Protein 5JJ2 (pdb70)

InterPro domains:
  IPR009097 Cyclic phosphodiesterase [SSF55144] (86-284)
  IPR019510 A-kinase anchor protein 7-like, phosphoesterase domain [PF10469] (85-282)
  IPR019511 A-kinase anchor protein 7, RI-RII subunit-binding domain [PF10470] (289-345)
  IPR052641 A-kinase anchor protein 7 isoform gamma [PTHR15934] (4-347)

Organism: Homo sapiens (NCBI:txid9606)

Secondary structure (DSSP, 8-state):
--HHHHH----EEEEEE---HHHHHHHHHHHHHHHHH-GGGGGGBPPTT--EEEEEEEE--SHHHHHHHHHHHHHHHHHHHHHHTT---EEEEEEEEEETTTEEEEEEPSSHHHHHHHHHHHHHHHHHHHTT-EE--SSPP--EEEEEEGGG-HHHHTTT-SS--GGGGGGGTT-EEEEEE--EEEEEESSSPPPTTSPPPEEEEEESS--

CATH classification: 3.90.1140.10

Sequence (211 aa):
RKKKRKDYQPPNYFLSIPITNKEIIKGIKILQNAIIQQQDEERLAKAMVSSDDGSFHITLLLVMQLLNEDEVNIGIDALLELKPPFIEEELLLQGKHLTLPFQGIGTFGNQVGFVKLLAEEGDHVNSLLEEIAETANRTFQEKGILVGESRSFKPHLTFMKLSKSPWLRRKNGVKKIDPDLYEKFISHRFGEEILYRRIDLCSMLKKKQSNGYYHCESSSSIVIGEK

Structure (mmCIF, N/CA/C/O backbone):
data_5JJ2
#
_entry.id   5JJ2
#
_cell.length_a   56.250
_cell.length_b   60.260
_cell.length_c   65.540
_cell.angle_alpha   90.00
_cell.angle_beta   90.00
_cell.angle_gamma   90.00
#
_symmetry.space_group_name_H-M   'P 21 21 21'
#
loop_
_entity.id
_entity.type
_entity.pdbx_description
1 polymer 'A-kinase anchor protein 7 isoform gamma'
2 non-polymer 'MALONATE ION'
3 water water
#
loop_
_atom_site.group_PDB
_atom_site.id
_atom_site.type_symbol
_atom_site.label_atom_id
_atom_site.label_alt_id
_atom_site.label_comp_id
_atom_site.label_asym_id
_atom_site.label_entity_id
_atom_site.label_seq_id
_atom_site.pdbx_PDB_ins_code
_atom_site.Cartn_x
_atom_site.Cartn_y
_atom_site.Cartn_z
_atom_site.occupancy
_atom_site.B_iso_or_equiv
_atom_site.auth_seq_id
_atom_site.auth_comp_id
_atom_site.auth_asym_id
_atom_site.auth_atom_id
_atom_site.pdbx_PDB_model_num
ATOM 1 N N . ARG A 1 1 ? -20.912 -34.407 19.163 1.00 58.35 76 ARG A N 1
ATOM 2 C CA . ARG A 1 1 ? -21.633 -33.146 19.070 1.00 58.22 76 ARG A CA 1
ATOM 3 C C . ARG A 1 1 ? -20.708 -31.963 19.343 1.00 56.10 76 ARG A C 1
ATOM 4 O O . ARG A 1 1 ? -20.667 -30.991 18.573 1.00 56.21 76 ARG A O 1
ATOM 12 N N . LYS A 1 2 ? -19.949 -32.065 20.432 1.00 53.98 77 LYS A N 1
ATOM 13 C CA . LYS A 1 2 ? -19.113 -30.974 20.901 1.00 53.23 77 LYS A CA 1
ATOM 14 C C . LYS A 1 2 ? -17.850 -30.789 20.073 1.00 50.26 77 LYS A C 1
ATOM 15 O O . LYS A 1 2 ? -17.059 -29.909 20.415 1.00 50.66 77 LYS A O 1
ATOM 21 N N . LYS A 1 3 ? -17.658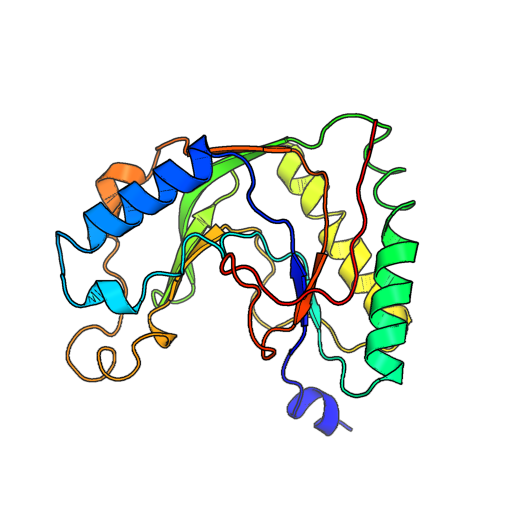 -31.541 18.980 1.00 46.70 78 LYS A N 1
ATOM 22 C CA . LYS A 1 3 ? -16.341 -31.613 18.345 1.00 42.96 78 LYS A CA 1
ATOM 23 C C . LYS A 1 3 ? -15.999 -30.366 17.535 1.00 39.52 78 LYS A C 1
ATOM 24 O O . LYS A 1 3 ? -14.909 -29.804 17.693 1.00 35.63 78 LYS A O 1
ATOM 30 N N . LYS A 1 4 ? -16.883 -29.941 16.628 1.00 39.84 79 LYS A N 1
ATOM 31 C CA . LYS A 1 4 ? -16.540 -28.784 15.805 1.00 40.54 79 LYS A CA 1
ATOM 32 C C . LYS A 1 4 ? -16.352 -27.537 16.658 1.00 38.64 79 LYS A C 1
ATOM 33 O O . LYS A 1 4 ? -15.485 -26.706 16.361 1.00 36.96 79 LYS A O 1
ATOM 39 N N . ARG A 1 5 ? -17.124 -27.406 17.738 1.00 38.91 80 ARG A N 1
ATOM 40 C CA . ARG A 1 5 ? -16.865 -26.333 18.692 1.00 40.16 80 ARG A CA 1
ATOM 41 C C . ARG A 1 5 ? -15.601 -26.597 19.503 1.00 38.04 80 ARG A C 1
ATOM 42 O O . ARG A 1 5 ? -14.894 -25.651 19.866 1.00 38.17 80 ARG A O 1
ATOM 50 N N . LYS A 1 6 ? -15.298 -27.866 19.792 1.00 36.29 81 LYS A N 1
ATOM 51 C CA . LYS A 1 6 ? -14.055 -28.186 20.489 1.00 35.46 81 LYS A CA 1
ATOM 52 C C . LYS A 1 6 ? -12.835 -27.825 19.650 1.00 30.78 81 LYS A C 1
ATOM 53 O O . LYS A 1 6 ? -11.836 -27.324 20.180 1.00 31.22 81 LYS A O 1
ATOM 59 N N . ASP A 1 7 ? -12.896 -28.066 18.339 1.00 25.94 82 ASP A N 1
ATOM 60 C CA . ASP A 1 7 ? -11.755 -27.867 17.454 1.00 23.73 82 ASP A CA 1
ATOM 61 C C . ASP A 1 7 ? -11.659 -26.445 16.904 1.00 20.92 82 ASP A C 1
ATOM 62 O O . ASP A 1 7 ? -10.645 -26.104 16.280 1.00 20.97 82 ASP A O 1
ATOM 67 N N . TYR A 1 8 ? -12.676 -25.619 17.148 1.00 20.55 83 TYR A N 1
ATOM 68 C CA . TYR A 1 8 ? -12.762 -24.251 16.634 1.00 19.61 83 TYR A CA 1
ATOM 69 C C . TYR A 1 8 ? -11.486 -23.458 16.893 1.00 19.13 83 TYR A C 1
ATOM 70 O O . TYR A 1 8 ? -10.949 -23.460 18.005 1.00 20.23 83 TYR A O 1
ATOM 79 N N . GLN A 1 9 ? -11.005 -22.774 15.853 1.00 17.01 84 GLN A N 1
ATOM 80 C CA . GLN A 1 9 ? -9.849 -21.892 15.951 1.00 16.63 84 GLN A CA 1
ATOM 81 C C . GLN A 1 9 ? -10.134 -20.700 15.042 1.00 16.36 84 GLN A C 1
ATOM 82 O O . GLN A 1 9 ? -10.155 -20.859 13.812 1.00 17.29 84 GLN A O 1
ATOM 88 N N A PRO A 1 10 ? -10.381 -19.508 15.593 0.74 16.84 85 PRO A N 1
ATOM 89 N N B PRO A 1 10 ? -10.358 -19.501 15.581 0.26 16.42 85 PRO A N 1
ATOM 90 C CA A PRO A 1 10 ? -10.640 -18.342 14.737 0.74 17.49 85 PRO A CA 1
ATOM 91 C CA B PRO A 1 10 ? -10.679 -18.364 14.708 0.26 16.62 85 PRO A CA 1
ATOM 92 C C A PRO A 1 10 ? -9.513 -18.117 13.738 0.74 17.16 85 PRO A C 1
ATOM 93 C C B PRO A 1 10 ? -9.531 -18.046 13.761 0.26 16.78 85 PRO A C 1
ATOM 94 O O A PRO A 1 10 ? -8.332 -18.325 14.040 0.74 18.65 85 PRO A O 1
ATOM 95 O O B PRO A 1 10 ? -8.354 -18.136 14.121 0.26 17.56 85 PRO A O 1
ATOM 102 N N . ASN A 1 11 ? -9.893 -17.679 12.529 1.00 16.16 86 ASN A N 1
ATOM 103 C CA . ASN A 1 11 ? -8.932 -17.338 11.494 1.00 15.89 86 ASN A CA 1
ATOM 104 C C . ASN A 1 11 ? -9.244 -16.030 10.780 1.00 15.36 86 ASN A C 1
ATOM 105 O O . ASN A 1 11 ? -8.454 -15.614 9.923 1.00 16.18 86 ASN A O 1
ATOM 110 N N . TYR A 1 12 ? -10.351 -15.364 11.121 1.00 14.53 87 TYR A N 1
ATOM 111 C CA . TYR A 1 12 ? -10.720 -14.064 10.563 1.00 14.07 87 TYR A CA 1
ATOM 112 C C . TYR A 1 12 ? -11.254 -13.175 11.683 1.00 13.94 87 TYR A C 1
ATOM 113 O O . TYR A 1 12 ? -11.639 -13.661 12.750 1.00 14.86 87 TYR A O 1
ATOM 122 N N . PHE A 1 13 ? -11.300 -11.864 11.428 1.00 13.85 88 PHE A N 1
ATOM 123 C CA . PHE A 1 13 ? -11.826 -10.932 12.422 1.00 13.81 88 PHE A CA 1
ATOM 124 C C . PHE A 1 13 ? -12.317 -9.649 11.767 1.00 12.88 88 PHE A C 1
ATOM 125 O O . PHE A 1 13 ? -11.837 -9.259 10.704 1.00 13.95 88 PHE A O 1
ATOM 133 N N . LEU A 1 14 ? -13.296 -9.006 12.412 1.00 13.73 89 LEU A N 1
ATOM 134 C CA . LEU A 1 14 ? -13.684 -7.643 12.046 1.00 13.33 89 LEU A CA 1
ATOM 135 C C . LEU A 1 14 ? -12.750 -6.656 12.733 1.00 12.87 89 LEU A C 1
ATOM 136 O O . LEU A 1 14 ? -12.467 -6.796 13.927 1.00 14.61 89 LEU A O 1
ATOM 141 N N . SER A 1 15 ? -12.281 -5.654 11.985 1.00 13.45 90 SER A N 1
ATOM 142 C CA . SER A 1 15 ? -11.207 -4.768 12.431 1.00 14.00 90 SER A CA 1
ATOM 143 C C . SER A 1 15 ? -11.552 -3.303 12.184 1.00 13.96 90 SER A C 1
ATOM 144 O O . SER A 1 15 ? -11.941 -2.933 11.073 1.00 15.08 90 SER A O 1
ATOM 147 N N . ILE A 1 16 ? -11.371 -2.477 13.212 1.00 13.94 91 ILE A N 1
ATOM 148 C CA . ILE A 1 16 ? -11.346 -1.021 13.077 1.00 14.55 91 ILE A CA 1
ATOM 149 C C . ILE A 1 16 ? -9.882 -0.607 12.961 1.00 14.34 91 ILE A C 1
ATOM 150 O O . ILE A 1 16 ? -9.145 -0.707 13.952 1.00 15.28 91 ILE A O 1
ATOM 155 N N . PRO A 1 17 ? -9.406 -0.159 11.795 1.00 14.31 92 PRO A N 1
ATOM 156 C CA . PRO A 1 17 ? -8.003 0.269 11.702 1.00 14.68 92 PRO A CA 1
ATOM 157 C C . PRO A 1 17 ? -7.786 1.581 12.443 1.00 14.89 92 PRO A C 1
ATOM 158 O O . PRO A 1 17 ? -8.676 2.425 12.527 1.00 17.23 92 PRO A O 1
ATOM 162 N N . ILE A 1 18 ? -6.595 1.756 13.005 1.00 16.10 93 ILE A N 1
ATOM 163 C CA . ILE A 1 18 ? -6.204 3.054 13.555 1.00 15.75 93 ILE A CA 1
ATOM 164 C C . ILE A 1 18 ? -5.631 3.899 12.419 1.00 16.06 93 ILE A C 1
ATOM 165 O O . ILE A 1 18 ? -4.674 3.489 11.749 1.00 18.25 93 ILE A O 1
ATOM 170 N N . THR A 1 19 ? -6.222 5.079 12.192 1.00 16.38 94 THR A N 1
ATOM 171 C CA . THR A 1 19 ? -5.753 6.010 11.171 1.00 16.81 94 THR A CA 1
ATOM 172 C C . THR A 1 19 ? -5.299 7.351 11.729 1.00 16.14 94 THR A C 1
ATOM 173 O O . THR A 1 19 ? -4.614 8.098 11.019 1.00 18.45 94 THR A O 1
ATOM 177 N N . ASN A 1 20 ? -5.648 7.680 12.971 1.00 15.54 95 ASN A N 1
ATOM 178 C CA . ASN A 1 20 ? -5.202 8.936 13.561 1.00 15.44 95 ASN A CA 1
ATOM 179 C C . ASN A 1 20 ? -3.712 8.839 13.883 1.00 14.93 95 ASN A C 1
ATOM 180 O O . ASN A 1 20 ? -3.306 8.051 14.744 1.00 15.58 95 ASN A O 1
ATOM 185 N N . LYS A 1 21 ? -2.904 9.677 13.221 1.00 16.41 96 LYS A N 1
ATOM 186 C CA . LYS A 1 21 ? -1.456 9.617 13.386 1.00 18.08 96 LYS A CA 1
ATOM 187 C C . LYS A 1 21 ? -1.012 9.969 14.799 1.00 16.92 96 LYS A C 1
ATOM 188 O O . LYS A 1 21 ? 0.056 9.521 15.235 1.00 18.60 96 LYS A O 1
ATOM 194 N N . GLU A 1 22 ? -1.801 10.761 15.531 1.00 17.35 97 GLU A N 1
ATOM 195 C CA . GLU A 1 22 ? -1.465 11.036 16.925 1.00 18.55 97 GLU A CA 1
ATOM 196 C C . GLU A 1 22 ? -1.472 9.757 17.752 1.00 15.38 97 GLU A C 1
ATOM 197 O O . GLU A 1 22 ? -0.581 9.551 18.587 1.00 15.86 97 GLU A O 1
ATOM 203 N N . ILE A 1 23 ? -2.458 8.877 17.528 1.00 14.33 98 ILE A N 1
ATOM 204 C CA . ILE A 1 23 ? -2.491 7.608 18.256 1.00 14.34 98 ILE A CA 1
ATOM 205 C C . ILE A 1 23 ? -1.311 6.736 17.847 1.00 14.36 98 ILE A C 1
ATOM 206 O O . ILE A 1 23 ? -0.611 6.173 18.698 1.00 14.62 98 ILE A O 1
ATOM 211 N N . ILE A 1 24 ? -1.081 6.610 16.536 1.00 14.38 99 ILE A N 1
ATOM 212 C CA . ILE A 1 24 ? -0.022 5.734 16.034 1.00 15.43 99 ILE A CA 1
ATOM 213 C C . ILE A 1 24 ? 1.328 6.142 16.620 1.00 14.50 99 ILE A C 1
ATOM 214 O O . ILE A 1 24 ? 2.095 5.309 17.122 1.00 15.32 99 ILE A O 1
ATOM 219 N N . LYS A 1 25 ? 1.636 7.441 16.574 1.00 15.32 100 LYS A N 1
ATOM 220 C CA . LYS A 1 25 ? 2.912 7.916 17.102 1.00 15.54 100 LYS A CA 1
ATOM 221 C C . LYS A 1 25 ? 3.015 7.711 18.609 1.00 14.54 100 LYS A C 1
ATOM 222 O O . LYS A 1 25 ? 4.074 7.333 19.113 1.00 15.22 100 LYS A O 1
ATOM 228 N N . GLY A 1 26 ? 1.931 7.962 19.344 1.00 14.64 101 GLY A N 1
ATOM 229 C CA . GLY A 1 26 ? 1.945 7.768 20.792 1.00 14.43 101 GLY A CA 1
ATOM 230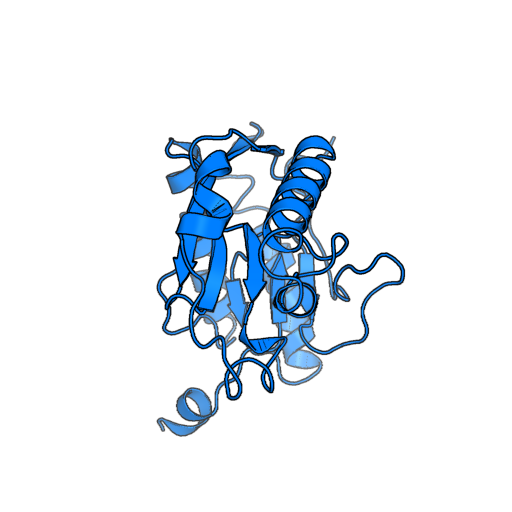 C C . GLY A 1 26 ? 2.200 6.324 21.182 1.00 13.74 101 GLY A C 1
ATOM 231 O O . GLY A 1 26 ? 2.955 6.048 22.121 1.00 14.46 101 GLY A O 1
ATOM 232 N N . ILE A 1 27 ? 1.569 5.377 20.470 1.00 13.68 102 ILE A N 1
ATOM 233 C CA . ILE A 1 27 ? 1.797 3.958 20.757 1.00 14.18 102 ILE A CA 1
ATOM 234 C C . ILE A 1 27 ? 3.240 3.566 20.453 1.00 13.38 102 ILE A C 1
ATOM 235 O O . ILE A 1 27 ? 3.858 2.805 21.209 1.00 14.19 102 ILE A O 1
ATOM 240 N N . LYS A 1 28 ? 3.806 4.087 19.354 1.00 13.20 103 LYS A N 1
ATOM 241 C CA . LYS A 1 28 ? 5.199 3.788 19.034 1.00 14.21 103 LYS A CA 1
ATOM 242 C C . LYS A 1 28 ? 6.134 4.293 20.129 1.00 13.98 103 LYS A C 1
ATOM 243 O O . LYS A 1 28 ? 7.092 3.599 20.495 1.00 14.32 103 LYS A O 1
ATOM 249 N N . ILE A 1 29 ? 5.865 5.492 20.669 1.00 13.46 104 ILE A N 1
ATOM 250 C CA . ILE A 1 29 ? 6.682 6.040 21.751 1.00 14.00 104 ILE A CA 1
ATOM 251 C C . ILE A 1 29 ? 6.583 5.160 22.996 1.00 13.54 104 ILE A C 1
ATOM 252 O O . ILE A 1 29 ? 7.596 4.866 23.648 1.00 14.51 104 ILE A O 1
ATOM 257 N N . LEU A 1 30 ? 5.366 4.728 23.344 1.00 13.75 105 LEU A N 1
ATOM 258 C CA . LEU A 1 30 ? 5.161 3.779 24.439 1.00 14.39 105 LEU A CA 1
ATOM 259 C C . LEU A 1 30 ? 5.986 2.507 24.240 1.00 13.09 105 LEU A C 1
ATOM 260 O O . LEU A 1 30 ? 6.711 2.068 25.146 1.00 14.70 105 LEU A O 1
ATOM 265 N N . GLN A 1 31 ? 5.892 1.905 23.050 1.00 13.74 106 GLN A N 1
ATOM 266 C CA . GLN A 1 31 ? 6.670 0.705 22.759 1.00 13.53 106 GLN A CA 1
ATOM 267 C C . GLN A 1 31 ? 8.163 0.953 22.924 1.00 13.99 106 GLN A C 1
ATOM 268 O O . GLN A 1 31 ? 8.874 0.139 23.528 1.00 15.32 106 GLN A O 1
ATOM 274 N N . ASN A 1 32 ? 8.656 2.079 22.395 1.00 13.50 107 ASN A N 1
ATOM 275 C CA . ASN A 1 32 ? 10.082 2.382 22.470 1.00 14.07 107 ASN A CA 1
ATOM 276 C C . ASN A 1 32 ? 10.532 2.594 23.910 1.00 14.28 107 ASN A C 1
ATOM 277 O O . ASN A 1 32 ? 11.649 2.213 24.280 1.00 15.41 107 ASN A O 1
ATOM 282 N N . ALA A 1 33 ? 9.684 3.223 24.731 1.00 14.52 108 ALA A N 1
ATOM 283 C CA . ALA A 1 33 ? 10.019 3.436 26.140 1.00 15.43 108 ALA A CA 1
ATOM 284 C C . ALA A 1 33 ? 10.129 2.113 26.893 1.00 15.90 108 ALA A C 1
ATOM 285 O O . ALA A 1 33 ? 10.962 1.974 27.799 1.00 17.24 108 ALA A O 1
ATOM 287 N N . ILE A 1 34 ? 9.302 1.128 26.532 1.00 14.87 109 ILE A N 1
ATOM 288 C CA . ILE A 1 34 ? 9.393 -0.198 27.141 1.00 15.25 109 ILE A CA 1
ATOM 289 C C . ILE A 1 34 ? 10.667 -0.910 26.696 1.00 15.53 109 ILE A C 1
ATOM 290 O O . ILE A 1 34 ? 11.392 -1.485 27.518 1.00 16.51 109 ILE A O 1
ATOM 295 N N . ILE A 1 35 ? 10.958 -0.875 25.389 1.00 15.04 110 ILE A N 1
ATOM 296 C CA . ILE A 1 35 ? 12.176 -1.492 24.856 1.00 16.14 110 ILE A CA 1
ATOM 297 C C . ILE A 1 35 ? 13.419 -0.945 25.557 1.00 16.57 110 ILE A C 1
ATOM 298 O O . ILE A 1 35 ? 14.352 -1.697 25.869 1.00 18.69 110 ILE A O 1
ATOM 303 N N . GLN A 1 36 ? 13.453 0.370 25.811 1.00 16.95 111 GLN A N 1
ATOM 304 C CA A GLN A 1 36 ? 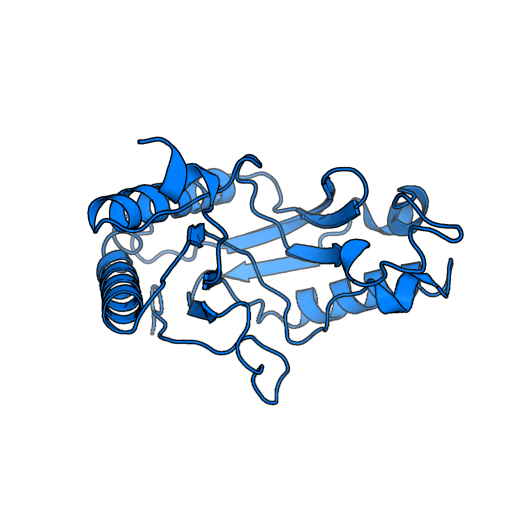14.612 0.981 26.456 0.60 18.45 111 GLN A CA 1
ATOM 305 C CA B GLN A 1 36 ? 14.626 0.963 26.444 0.40 18.83 111 GLN A CA 1
ATOM 306 C C . GLN A 1 36 ? 14.886 0.352 27.814 1.00 19.69 111 GLN A C 1
ATOM 307 O O . GLN A 1 36 ? 16.048 0.215 28.220 1.00 21.48 111 GLN A O 1
ATOM 318 N N . GLN A 1 37 ? 13.829 -0.024 28.536 1.00 19.54 112 GLN A N 1
ATOM 319 C CA . GLN A 1 37 ? 13.983 -0.630 29.854 1.00 20.17 112 GLN A CA 1
ATOM 320 C C . GLN A 1 37 ? 14.375 -2.102 29.783 1.00 20.94 112 GLN A C 1
ATOM 321 O O . GLN A 1 37 ? 15.084 -2.588 30.670 1.00 22.92 112 GLN A O 1
ATOM 327 N N . ASP A 1 38 ? 13.902 -2.830 28.770 1.00 21.14 113 ASP A N 1
ATOM 328 C CA . ASP A 1 38 ? 14.243 -4.246 28.607 1.00 20.85 113 ASP A CA 1
ATOM 329 C C . ASP A 1 38 ? 14.295 -4.527 27.106 1.00 20.93 113 ASP A C 1
ATOM 330 O O . ASP A 1 38 ? 13.252 -4.737 26.475 1.00 20.62 113 ASP A O 1
ATOM 335 N N A GLU A 1 39 ? 15.510 -4.544 26.550 0.51 21.64 114 GLU A N 1
ATOM 336 N N B GLU A 1 39 ? 15.511 -4.555 26.553 0.49 22.16 114 GLU A N 1
ATOM 337 C CA A GLU A 1 39 ? 15.686 -4.695 25.108 0.51 23.19 114 GLU A CA 1
ATOM 338 C CA B GLU A 1 39 ? 15.682 -4.700 25.109 0.49 24.26 114 GLU A CA 1
ATOM 339 C C A GLU A 1 39 ? 15.102 -5.996 24.572 0.51 22.88 114 GLU A C 1
ATOM 340 C C B GLU A 1 39 ? 15.063 -5.987 24.578 0.49 23.37 114 GLU A C 1
ATOM 341 O O A GLU A 1 39 ? 14.787 -6.073 23.379 0.51 24.08 114 GLU A O 1
ATOM 342 O O B GLU A 1 39 ? 14.690 -6.052 23.401 0.49 24.48 114 GLU A O 1
ATOM 353 N N . ARG A 1 40 ? 14.958 -7.021 25.417 1.00 22.59 115 ARG A N 1
ATOM 354 C CA . ARG A 1 40 ? 14.408 -8.294 24.964 1.00 22.29 115 ARG A CA 1
ATOM 355 C C . ARG A 1 40 ? 12.946 -8.182 24.544 1.00 21.21 115 ARG A C 1
ATOM 356 O O . ARG A 1 40 ? 12.460 -9.027 23.787 1.00 22.14 115 ARG A O 1
ATOM 364 N N . LEU A 1 41 ? 12.235 -7.162 25.016 1.00 19.38 116 LEU A N 1
ATOM 365 C CA . LEU A 1 41 ? 10.816 -6.995 24.729 1.00 18.82 116 LEU A CA 1
ATOM 366 C C . LEU A 1 41 ? 10.534 -6.440 23.338 1.00 17.24 116 LEU A C 1
ATOM 367 O O . LEU A 1 41 ? 9.367 -6.377 22.945 1.00 17.87 116 LEU A O 1
ATOM 372 N N . ALA A 1 42 ? 11.559 -6.053 22.573 1.00 18.12 117 ALA A N 1
ATOM 373 C CA . ALA A 1 42 ? 11.319 -5.565 21.217 1.00 18.80 117 ALA A CA 1
ATOM 374 C C . ALA A 1 42 ? 10.583 -6.600 20.372 1.00 18.77 117 ALA A C 1
ATOM 375 O O . ALA A 1 42 ? 9.709 -6.250 19.571 1.00 18.99 117 ALA A O 1
ATOM 377 N N . LYS A 1 43 ? 10.916 -7.881 20.538 1.00 19.46 118 LYS A N 1
ATOM 378 C CA . LYS A 1 43 ? 10.295 -8.915 19.719 1.00 20.80 118 LYS A CA 1
ATOM 379 C C . LYS A 1 43 ? 8.807 -9.090 20.015 1.00 21.45 118 LYS A C 1
ATOM 380 O O . LYS A 1 43 ? 8.082 -9.620 19.165 1.00 25.40 118 LYS A O 1
ATOM 386 N N . ALA A 1 44 ? 8.335 -8.652 21.185 1.00 18.73 119 ALA A N 1
ATOM 387 C CA . ALA A 1 44 ? 6.927 -8.744 21.549 1.00 17.48 119 ALA A CA 1
ATOM 388 C C . ALA A 1 44 ? 6.078 -7.608 20.986 1.00 16.51 119 ALA A C 1
ATOM 389 O O . ALA A 1 44 ? 4.847 -7.697 21.054 1.00 17.54 119 ALA A O 1
ATOM 391 N N . MET A 1 45 ? 6.687 -6.550 20.450 1.00 16.14 120 MET A N 1
ATOM 392 C CA . MET A 1 45 ? 5.930 -5.375 20.026 1.00 16.64 120 MET A CA 1
ATOM 393 C C . MET A 1 45 ? 5.247 -5.615 18.685 1.00 17.21 120 MET A C 1
ATOM 394 O O . MET A 1 45 ? 5.879 -6.083 17.732 1.00 20.04 120 MET A O 1
ATOM 399 N N . VAL A 1 46 ? 3.955 -5.272 18.605 1.00 16.22 121 VAL A N 1
ATOM 400 C CA . VAL A 1 46 ? 3.231 -5.394 17.339 1.00 17.31 121 VAL A CA 1
ATOM 401 C C . VAL A 1 46 ? 3.670 -4.289 16.373 1.00 17.02 121 VAL A C 1
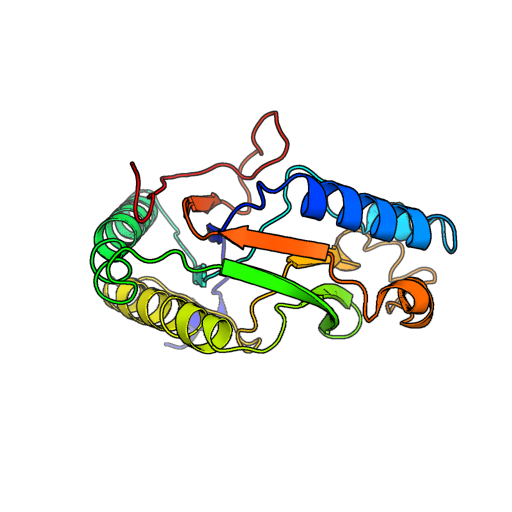ATOM 402 O O . VAL A 1 46 ? 4.034 -3.175 16.782 1.00 17.93 121 VAL A O 1
ATOM 406 N N A SER A 1 47 ? 3.604 -4.585 15.078 0.38 17.28 122 SER A N 1
ATOM 407 N N B SER A 1 47 ? 3.657 -4.608 15.081 0.62 17.81 122 SER A N 1
ATOM 408 C CA A SER A 1 47 ? 4.040 -3.633 14.062 0.38 18.14 122 SER A CA 1
ATOM 409 C CA B SER A 1 47 ? 4.042 -3.640 14.061 0.62 20.78 122 SER A CA 1
ATOM 410 C C A SER A 1 47 ? 3.083 -2.446 13.959 0.38 16.41 122 SER A C 1
ATOM 411 C C B SER A 1 47 ? 3.010 -2.524 13.968 0.62 20.41 122 SER A C 1
ATOM 412 O O A SER A 1 47 ? 1.873 -2.569 14.168 0.38 16.78 122 SER A O 1
ATOM 413 O O B SER A 1 47 ? 1.802 -2.769 14.032 0.62 22.08 122 SER A O 1
ATOM 418 N N A ASP A 1 48 ? 3.639 -1.280 13.613 0.38 16.65 123 ASP A N 1
ATOM 419 N N B ASP A 1 48 ? 3.488 -1.287 13.786 0.62 20.35 123 ASP A N 1
ATOM 420 C CA A ASP A 1 48 ? 2.879 -0.032 13.588 0.38 18.37 123 ASP A CA 1
ATOM 421 C CA B ASP A 1 48 ? 2.562 -0.158 13.745 0.62 21.62 123 ASP A CA 1
ATOM 422 C C A ASP A 1 48 ? 1.954 0.099 12.385 0.38 19.92 123 ASP A C 1
ATOM 423 C C B ASP A 1 48 ? 1.586 -0.253 12.575 0.62 20.29 123 ASP A C 1
ATOM 424 O O A ASP A 1 48 ? 1.233 1.099 12.291 0.38 22.28 123 ASP A O 1
ATOM 425 O O B ASP A 1 48 ? 0.442 0.202 12.693 0.62 19.24 123 ASP A O 1
ATOM 434 N N . GLY A 1 49 ? 1.988 -0.858 11.457 1.00 18.85 124 GLY A N 1
ATOM 435 C CA . GLY A 1 49 ? 1.025 -1.000 10.382 1.00 18.58 124 GLY A CA 1
ATOM 436 C C . GLY A 1 49 ? -0.182 -1.844 10.740 1.00 17.35 124 GLY A C 1
ATOM 437 O O . GLY A 1 49 ? -1.187 -1.804 10.023 1.00 18.17 124 GLY A O 1
ATOM 438 N N . SER A 1 50 ? -0.121 -2.585 11.855 1.00 17.77 125 SER A N 1
ATOM 439 C CA . SER A 1 50 ? -1.183 -3.496 12.258 1.00 16.79 125 SER A CA 1
ATOM 440 C C . SER A 1 50 ? -2.138 -2.924 13.301 1.00 15.94 125 SER A C 1
ATOM 441 O O . SER A 1 50 ? -3.124 -3.592 13.616 1.00 17.42 125 SER A O 1
ATOM 444 N N . PHE A 1 51 ? -1.879 -1.726 13.844 1.00 16.15 126 PHE A N 1
ATOM 445 C CA . PHE A 1 51 ? -2.683 -1.212 14.957 1.00 15.07 126 PHE A CA 1
ATOM 446 C C . PHE A 1 51 ? -4.170 -1.186 14.597 1.00 15.68 126 PHE A C 1
ATOM 447 O O . PHE A 1 51 ? -4.554 -0.677 13.539 1.00 16.19 126 PHE A O 1
ATOM 455 N N . HIS A 1 52 ? -5.011 -1.740 15.474 1.00 14.99 127 HIS A N 1
ATOM 456 C CA 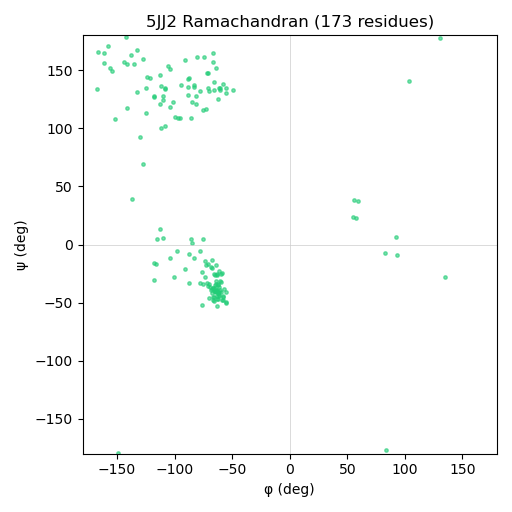. HIS A 1 52 ? -6.432 -1.894 15.163 1.00 14.56 127 HIS A CA 1
ATOM 457 C C . HIS A 1 52 ? -7.185 -2.224 16.445 1.00 14.37 127 HIS A C 1
ATOM 458 O O . HIS A 1 52 ? -6.587 -2.609 17.452 1.00 15.88 127 HIS A O 1
ATOM 465 N N . ILE A 1 53 ? -8.514 -2.109 16.379 1.00 15.16 128 ILE A N 1
ATOM 466 C CA . ILE A 1 53 ? -9.429 -2.624 17.398 1.00 16.16 128 ILE A CA 1
ATOM 467 C C . ILE A 1 53 ? -10.189 -3.802 16.802 1.00 15.17 128 ILE A C 1
ATOM 468 O O . ILE A 1 53 ? -10.837 -3.668 15.758 1.00 16.62 128 ILE A O 1
ATOM 473 N N . THR A 1 54 ? -10.128 -4.958 17.457 1.00 15.63 129 THR A N 1
ATOM 474 C CA . THR A 1 54 ? -10.905 -6.111 17.009 1.00 16.46 129 THR A CA 1
ATOM 475 C C . THR A 1 54 ? -12.347 -5.997 17.497 1.00 16.46 129 THR A C 1
ATOM 476 O O . THR A 1 54 ? -12.596 -5.762 18.684 1.00 19.48 129 THR A O 1
ATOM 480 N N A LEU A 1 55 ? -13.311 -6.151 16.592 0.46 15.83 130 LEU A N 1
ATOM 481 N N B LEU A 1 55 ? -13.289 -6.196 16.575 0.54 16.82 130 LEU A N 1
ATOM 482 C CA A LEU A 1 55 ? -14.710 -6.140 17.011 0.46 15.83 130 LEU A CA 1
ATOM 483 C CA B LEU A 1 55 ? -14.714 -6.098 16.847 0.54 17.53 130 LEU A CA 1
ATOM 484 C C A LEU A 1 55 ? -15.296 -7.530 17.209 0.46 16.02 130 LEU A C 1
ATOM 485 C C B LEU A 1 55 ? -15.394 -7.454 17.018 0.54 16.48 130 LEU A C 1
ATOM 486 O O A LEU A 1 55 ? -16.191 -7.698 18.047 0.46 17.53 130 LEU A O 1
ATOM 487 O O B LEU A 1 55 ? -16.450 -7.523 17.662 0.54 16.23 130 LEU A O 1
ATOM 496 N N . LEU A 1 56 ? -14.819 -8.523 16.460 1.00 14.91 131 LEU A N 1
ATOM 497 C CA . LEU A 1 56 ? -15.391 -9.867 16.462 1.00 14.83 131 LEU A CA 1
ATOM 498 C C . LEU A 1 56 ? -14.364 -10.810 15.839 1.00 14.84 131 LEU A C 1
ATOM 499 O O . LEU A 1 56 ? -13.772 -10.473 14.815 1.00 16.07 131 LEU A O 1
ATOM 504 N N . VAL A 1 57 ? -14.146 -11.978 16.454 1.00 15.45 132 VAL A N 1
ATOM 505 C CA . VAL A 1 57 ? -13.340 -13.041 15.845 1.00 15.15 132 VAL A CA 1
ATOM 506 C C . VAL A 1 57 ? -14.274 -14.155 15.366 1.00 15.11 132 VAL A C 1
ATOM 507 O O . VAL A 1 57 ? -15.385 -14.312 15.886 1.00 16.51 132 VAL A O 1
ATOM 511 N N . MET A 1 58 ? -13.838 -14.915 14.352 1.00 14.34 133 MET A N 1
ATOM 512 C CA . MET A 1 58 ? -14.698 -15.934 13.746 1.00 14.33 133 MET A CA 1
ATOM 513 C C . MET A 1 58 ? -13.861 -16.942 12.961 1.00 14.16 133 MET A C 1
ATOM 514 O O . MET A 1 58 ? -12.693 -16.697 12.647 1.00 15.17 133 MET A O 1
ATOM 519 N N . GLN A 1 59 ? -14.490 -18.077 12.630 1.00 14.39 134 GLN A N 1
ATOM 520 C CA . GLN A 1 59 ? -13.888 -19.133 11.821 1.00 15.42 134 GLN A CA 1
ATOM 521 C C . GLN A 1 59 ? -14.613 -19.217 10.480 1.00 15.16 134 GLN A C 1
ATOM 522 O O . GLN A 1 59 ? -15.829 -19.441 10.440 1.00 16.58 134 GLN A O 1
ATOM 528 N N . LEU A 1 60 ? -13.871 -19.036 9.382 1.00 15.86 135 LEU A N 1
ATOM 529 C CA . LEU A 1 60 ? -14.399 -19.175 8.021 1.00 16.29 135 LEU A CA 1
ATOM 530 C C . LEU A 1 60 ? -13.505 -20.185 7.312 1.00 17.46 135 LEU A C 1
ATOM 531 O O . LEU A 1 60 ? -12.323 -19.905 7.084 1.00 18.77 135 LEU A O 1
ATOM 536 N N . LEU A 1 61 ? -14.049 -21.358 6.964 1.00 18.36 136 LEU A N 1
ATOM 537 C CA . LEU A 1 61 ? -13.192 -22.496 6.635 1.00 21.91 136 LEU A CA 1
ATOM 538 C C . LEU A 1 61 ? -13.057 -22.828 5.162 1.00 23.89 136 LEU A C 1
ATOM 539 O O . LEU A 1 61 ? -12.208 -23.660 4.819 1.00 25.85 136 LEU A O 1
ATOM 544 N N . ASN A 1 62 ? -13.872 -22.253 4.299 1.00 22.75 137 ASN A N 1
ATOM 545 C CA . ASN A 1 62 ? -13.763 -22.468 2.862 1.00 21.62 137 ASN A CA 1
ATOM 546 C C . ASN A 1 62 ? -14.224 -21.205 2.142 1.00 18.98 137 ASN A C 1
ATOM 547 O O . ASN A 1 62 ? -14.613 -20.220 2.773 1.00 18.38 137 ASN A O 1
ATOM 552 N N . GLU A 1 63 ? -14.198 -21.250 0.805 1.00 19.34 138 GLU A N 1
ATOM 553 C CA . GLU A 1 63 ? -14.584 -20.090 0.005 1.00 20.79 138 GLU A CA 1
ATOM 554 C C . GLU A 1 63 ? -16.026 -19.674 0.282 1.00 18.49 138 GLU A C 1
ATOM 555 O O . GLU A 1 63 ? -16.326 -18.475 0.385 1.00 18.43 138 GLU A O 1
ATOM 561 N N . ASP A 1 64 ? -16.932 -20.651 0.414 1.00 18.51 139 ASP A N 1
ATOM 562 C CA . ASP A 1 64 ? -18.327 -20.326 0.691 1.00 18.92 139 ASP A CA 1
ATOM 563 C C . ASP A 1 64 ? -18.469 -19.599 2.024 1.00 17.82 139 ASP A C 1
ATOM 564 O O . ASP A 1 64 ? -19.190 -18.598 2.117 1.00 18.84 139 ASP A O 1
ATOM 569 N N . GLU A 1 65 ? -17.771 -20.073 3.062 1.00 18.33 140 GLU A N 1
ATOM 570 C CA . GLU A 1 65 ? -17.853 -19.418 4.365 1.00 17.39 140 GLU A CA 1
ATOM 571 C C . GLU A 1 65 ? -17.248 -18.015 4.342 1.00 16.80 140 GLU A C 1
ATOM 572 O O . GLU A 1 65 ? -17.770 -17.107 4.995 1.00 16.84 140 GLU A O 1
ATOM 578 N N . VAL A 1 66 ? -16.149 -17.809 3.606 1.00 15.81 141 VAL A N 1
ATOM 579 C CA . VAL A 1 66 ? -15.623 -16.450 3.467 1.00 16.14 141 VAL A CA 1
ATOM 580 C C . VAL A 1 66 ? -16.657 -15.547 2.798 1.00 15.34 141 VAL A C 1
ATOM 581 O O . VAL A 1 66 ? -16.903 -14.418 3.250 1.00 16.14 141 VAL A O 1
ATOM 585 N N . ASN A 1 67 ? -17.300 -16.046 1.733 1.00 15.75 142 ASN A N 1
ATOM 586 C CA . ASN A 1 67 ? -18.330 -15.266 1.047 1.00 15.56 142 ASN A CA 1
ATOM 587 C C . ASN A 1 67 ? -19.501 -14.934 1.969 1.00 14.72 142 ASN A C 1
ATOM 588 O O . ASN A 1 67 ? -20.075 -13.839 1.883 1.00 15.32 142 ASN A O 1
ATOM 593 N N . ILE A 1 68 ? -19.871 -15.862 2.856 1.00 15.33 143 ILE A N 1
ATOM 594 C CA . ILE A 1 68 ? -20.931 -15.594 3.827 1.00 16.26 143 ILE A CA 1
ATOM 595 C C . ILE A 1 68 ? -20.495 -14.532 4.837 1.00 15.09 143 ILE A C 1
ATOM 596 O O . ILE A 1 68 ? -21.296 -13.680 5.252 1.00 16.12 143 ILE A O 1
ATOM 601 N N . GLY A 1 69 ? -19.223 -14.560 5.249 1.00 14.87 144 GLY A N 1
ATOM 602 C CA . GLY A 1 69 ? -18.716 -13.520 6.132 1.00 15.02 144 GLY A CA 1
ATOM 603 C C . GLY A 1 69 ? -18.721 -12.152 5.474 1.00 14.10 144 GLY A C 1
ATOM 604 O O . GLY A 1 69 ? -19.044 -11.145 6.113 1.00 14.55 144 GLY A O 1
ATOM 605 N N . ILE A 1 70 ? -18.358 -12.097 4.187 1.00 14.40 145 ILE A N 1
ATOM 606 C CA . ILE A 1 70 ? -18.464 -10.851 3.426 1.00 14.83 145 ILE A CA 1
ATOM 607 C C . ILE A 1 70 ? -19.907 -10.353 3.423 1.00 13.87 145 ILE A C 1
ATOM 608 O O . ILE A 1 70 ? -20.176 -9.169 3.681 1.00 14.85 145 ILE A O 1
ATOM 613 N N . ASP A 1 71 ? -20.864 -11.251 3.132 1.00 14.00 146 ASP A N 1
ATOM 614 C CA . ASP A 1 71 ? -22.274 -10.859 3.116 1.00 14.82 146 ASP A CA 1
ATOM 615 C C . ASP A 1 71 ? -22.684 -10.284 4.465 1.00 14.51 146 ASP A C 1
ATOM 616 O O . ASP A 1 71 ? -23.384 -9.266 4.533 1.00 14.88 146 ASP A O 1
ATOM 621 N N . ALA A 1 72 ? -22.263 -10.937 5.555 1.00 14.75 147 ALA A N 1
ATOM 622 C CA . ALA A 1 72 ? -22.643 -10.496 6.893 1.00 15.35 147 ALA A CA 1
ATOM 623 C C . ALA A 1 72 ? -22.099 -9.106 7.199 1.00 14.63 147 ALA A C 1
ATOM 624 O O . ALA A 1 72 ? -22.780 -8.291 7.834 1.00 15.58 147 ALA A O 1
ATOM 626 N N . LEU A 1 73 ? -20.867 -8.807 6.763 1.00 14.19 148 LEU A N 1
ATOM 627 C CA . LEU A 1 73 ? -20.326 -7.465 6.976 1.00 14.10 148 LEU A CA 1
ATOM 628 C C . LEU A 1 73 ? -21.105 -6.416 6.186 1.00 14.12 148 LEU A C 1
ATOM 629 O O . LEU A 1 73 ? -21.433 -5.349 6.721 1.00 15.31 148 LEU A O 1
ATOM 634 N N . LEU A 1 74 ? -21.408 -6.692 4.913 1.00 14.61 149 LEU A N 1
ATOM 635 C CA . LEU A 1 74 ? -22.184 -5.732 4.131 1.00 14.89 149 LEU A CA 1
ATOM 636 C C . LEU A 1 74 ? -23.548 -5.494 4.761 1.00 14.79 149 LEU A C 1
ATOM 637 O O . LEU A 1 74 ? -24.046 -4.361 4.790 1.00 16.88 149 LEU A O 1
ATOM 642 N N . GLU A 1 75 ? -24.165 -6.554 5.281 1.00 15.74 150 GLU A N 1
ATOM 643 C CA . GLU A 1 75 ? -25.477 -6.441 5.899 1.00 16.80 150 GLU A CA 1
ATOM 644 C C . GLU A 1 75 ? -25.423 -5.732 7.248 1.00 17.56 150 GLU A C 1
ATOM 645 O O . GLU A 1 75 ? -26.457 -5.265 7.728 1.00 18.50 150 GLU A O 1
ATOM 651 N N . LEU A 1 76 ? -24.242 -5.630 7.859 1.00 17.68 151 LEU A N 1
ATOM 652 C CA . LEU A 1 76 ? -24.125 -4.980 9.159 1.00 17.69 151 LEU A CA 1
ATOM 653 C C . LEU A 1 76 ? -24.253 -3.463 9.052 1.00 17.22 151 LEU A C 1
ATOM 654 O O . LEU A 1 76 ? -24.682 -2.811 10.014 1.00 19.29 151 LEU A O 1
ATOM 659 N N . LYS A 1 77 ? -23.886 -2.886 7.901 1.00 17.90 152 LYS A N 1
ATOM 660 C CA . LYS A 1 77 ? -23.871 -1.429 7.747 1.00 19.37 152 LYS A CA 1
ATOM 661 C C . LYS A 1 77 ? -25.178 -0.740 8.126 1.00 20.03 152 LYS A C 1
ATOM 662 O O . LYS A 1 77 ? -25.127 0.227 8.905 1.00 20.02 152 LYS A O 1
ATOM 668 N N A PRO A 1 78 ? -26.353 -1.153 7.629 0.63 19.94 153 PRO A N 1
ATOM 669 N N B PRO A 1 78 ? -26.353 -1.154 7.627 0.37 20.66 153 PRO A N 1
ATOM 670 C CA A PRO A 1 78 ? -27.580 -0.440 8.028 0.63 20.89 153 PRO A CA 1
ATOM 671 C CA B PRO A 1 78 ? -27.586 -0.453 8.028 0.37 21.35 153 PRO A CA 1
ATOM 672 C C A PRO A 1 78 ? -27.869 -0.503 9.517 0.63 21.44 153 PRO A C 1
ATOM 673 C C B PRO A 1 78 ? -27.853 -0.496 9.520 0.37 21.54 153 PRO A C 1
ATOM 674 O O A PRO A 1 78 ? -28.449 0.445 10.061 0.63 23.62 153 PRO A O 1
ATOM 675 O O B PRO A 1 78 ? -28.406 0.466 10.067 0.37 22.76 153 PRO A O 1
ATOM 682 N N . PHE A 1 79 ? -27.478 -1.583 10.198 1.00 21.52 154 PHE A N 1
ATOM 683 C CA . PHE A 1 79 ? -27.666 -1.639 11.647 1.00 21.52 154 PHE A CA 1
ATOM 684 C C . PHE A 1 79 ? -26.835 -0.568 12.347 1.00 20.72 154 PHE A C 1
ATOM 685 O O . PHE A 1 79 ? -27.323 0.110 13.262 1.00 22.28 154 PHE A O 1
ATOM 693 N N . ILE A 1 80 ? -25.582 -0.386 11.918 1.00 20.06 155 ILE A N 1
ATOM 694 C CA . ILE A 1 80 ? -24.734 0.636 12.522 1.00 19.92 155 ILE A CA 1
ATOM 695 C C . ILE A 1 80 ? -25.267 2.035 12.222 1.00 21.65 155 ILE A C 1
ATOM 696 O O . ILE A 1 80 ? -25.331 2.896 13.111 1.00 21.70 155 ILE A O 1
ATOM 701 N N . GLU A 1 81 ? -25.657 2.289 10.968 1.00 22.41 156 GLU A N 1
ATOM 702 C CA . GLU A 1 81 ? -26.192 3.601 10.611 1.00 25.62 156 GLU A CA 1
ATOM 703 C C . GLU A 1 81 ? -27.452 3.937 11.408 1.00 27.13 156 GLU A C 1
ATOM 704 O O . GLU A 1 81 ? -27.661 5.094 11.791 1.00 27.61 156 GLU A O 1
ATOM 710 N N A GLU A 1 82 ? -28.311 2.946 11.650 0.59 27.89 157 GLU A N 1
ATOM 711 N N B GLU A 1 82 ? -28.301 2.940 11.676 0.41 27.77 157 GLU A N 1
ATOM 712 C CA A GLU A 1 82 ? -29.512 3.203 12.440 0.59 29.25 157 GLU A CA 1
ATOM 713 C CA B GLU A 1 82 ? -29.488 3.189 12.493 0.41 28.85 157 GLU A CA 1
ATOM 714 C C A GLU A 1 82 ? -29.174 3.545 13.883 0.59 28.86 157 GLU A C 1
ATOM 715 C C B GLU A 1 82 ? -29.116 3.518 13.934 0.41 29.34 157 GLU A C 1
ATOM 716 O O A GLU A 1 82 ? -29.851 4.378 14.497 0.59 30.27 157 GLU A O 1
ATOM 717 O O B GLU A 1 82 ? -29.773 4.348 14.572 0.41 29.67 157 GLU A O 1
ATOM 728 N N A LEU A 1 83 ? -28.127 2.927 14.432 0.59 27.87 158 LEU A N 1
ATOM 729 N N B LEU A 1 83 ? -28.063 2.888 14.461 0.41 29.56 158 LEU A N 1
ATOM 730 C CA A LEU A 1 83 ? -27.714 3.232 15.798 0.59 27.61 158 LEU A CA 1
ATOM 731 C CA B LEU A 1 83 ? -27.633 3.171 15.828 0.41 29.70 158 LEU A CA 1
ATOM 732 C C A LEU A 1 83 ? -27.157 4.644 15.913 0.59 27.13 158 LEU A C 1
ATOM 733 C C B LEU A 1 83 ? -27.060 4.574 15.973 0.41 28.66 158 LEU A C 1
ATOM 734 O O A LEU A 1 83 ? -27.514 5.388 16.834 0.59 28.36 158 LEU A O 1
ATOM 735 O O B LEU A 1 83 ? -27.316 5.246 16.979 0.41 29.83 158 LEU A O 1
ATOM 744 N N . LEU A 1 84 ? -26.298 5.037 14.983 1.00 26.88 159 LEU A N 1
ATOM 745 C CA . LEU A 1 84 ? -25.556 6.282 15.110 1.00 25.52 159 LEU A CA 1
ATOM 746 C C . LEU A 1 84 ? -26.273 7.497 14.548 1.00 27.32 159 LEU A C 1
ATOM 747 O O . LEU A 1 84 ? -25.953 8.622 14.954 1.00 27.42 159 LEU A O 1
ATOM 752 N N . GLN A 1 85 ? -27.206 7.306 13.618 1.00 30.96 160 GLN A N 1
ATOM 753 C CA . GLN A 1 85 ? -28.017 8.404 13.076 1.00 35.58 160 GLN A CA 1
ATOM 754 C C . GLN A 1 85 ? -27.160 9.534 12.506 1.00 35.88 160 GLN A C 1
ATOM 755 O O . GLN A 1 85 ? -27.464 10.721 12.669 1.00 36.71 160 GLN A O 1
ATOM 761 N N . GLY A 1 86 ? -26.060 9.161 11.848 1.00 35.47 161 GLY A N 1
ATOM 762 C CA . GLY A 1 86 ? -25.215 10.111 11.148 1.00 35.48 161 GLY A CA 1
ATOM 763 C C . GLY A 1 86 ? -24.201 10.848 11.992 1.00 35.18 161 GLY A C 1
ATOM 764 O O . GLY A 1 86 ? -23.364 11.569 11.432 1.00 38.63 161 GLY A O 1
ATOM 765 N N . LYS A 1 87 ? -24.235 10.699 13.312 1.00 31.21 162 LYS A N 1
ATOM 766 C CA . LYS A 1 87 ? -23.281 11.375 14.174 1.00 29.80 162 LYS A CA 1
ATOM 767 C C . LYS A 1 87 ? -22.028 10.518 14.332 1.00 26.04 162 LYS A C 1
ATOM 768 O O . LYS A 1 87 ? -22.104 9.285 14.386 1.00 26.44 162 LYS A O 1
ATOM 774 N N . HIS A 1 88 ? -20.870 11.179 14.387 1.00 24.37 163 HIS A N 1
ATOM 775 C CA . HIS A 1 88 ? -19.609 10.476 1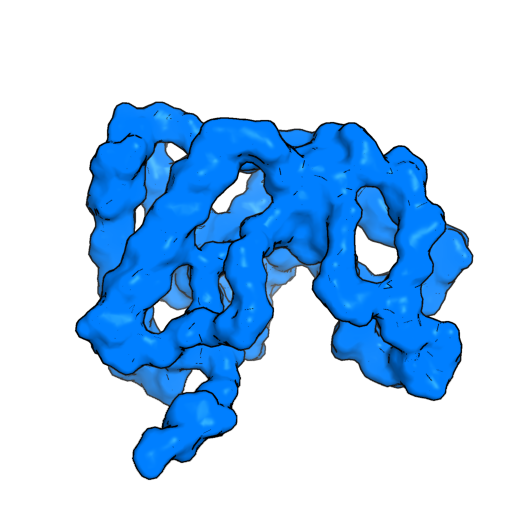4.592 1.00 23.80 163 HIS A CA 1
ATOM 776 C C . HIS A 1 88 ? -19.654 9.678 15.889 1.00 24.31 163 HIS A C 1
ATOM 777 O O . HIS A 1 88 ? -20.122 10.169 16.920 1.00 27.11 163 HIS A O 1
ATOM 784 N N . LEU A 1 89 ? -19.136 8.452 15.845 1.00 22.31 164 LEU A N 1
ATOM 785 C CA . LEU A 1 89 ? -18.802 7.708 17.054 1.00 20.93 164 LEU A CA 1
ATOM 786 C C . LEU A 1 89 ? -17.312 7.917 17.288 1.00 19.63 164 LEU A C 1
ATOM 787 O O . LEU A 1 89 ? -16.481 7.411 16.528 1.00 19.69 164 LEU A O 1
ATOM 792 N N . THR A 1 90 ? -16.977 8.687 18.317 1.00 19.48 165 THR A N 1
ATOM 793 C CA . THR A 1 90 ? -15.601 9.077 18.599 1.00 19.72 165 THR A CA 1
ATOM 794 C C . THR A 1 90 ? -15.066 8.214 19.735 1.00 18.90 165 THR A C 1
ATOM 795 O O . THR A 1 90 ? -15.645 8.191 20.826 1.00 20.56 165 THR A O 1
ATOM 799 N N . LEU A 1 91 ? -13.960 7.510 19.476 1.00 16.60 166 LEU A N 1
ATOM 800 C CA . LEU A 1 91 ? -13.393 6.533 20.406 1.00 16.18 166 LEU A CA 1
ATOM 801 C C . LEU A 1 91 ? -12.105 7.070 21.025 1.00 15.58 166 LEU A C 1
ATOM 802 O O . LEU A 1 91 ? -11.047 7.038 20.378 1.00 16.47 166 LEU A O 1
ATOM 807 N N . PRO A 1 92 ? -12.127 7.557 22.270 1.00 16.18 167 PRO A N 1
ATOM 808 C CA . PRO A 1 92 ? -10.898 8.055 22.904 1.00 16.28 167 PRO A CA 1
ATOM 809 C C . PRO A 1 92 ? -10.159 6.935 23.621 1.00 15.11 167 PRO A C 1
ATOM 810 O O . PRO A 1 92 ? -10.767 6.055 24.230 1.00 17.15 167 PRO A O 1
ATOM 814 N N . PHE A 1 93 ? -8.827 6.972 23.550 1.00 14.95 168 PHE A N 1
ATOM 815 C CA . PHE A 1 93 ? -7.979 5.947 24.152 1.00 15.69 168 PHE A CA 1
ATOM 816 C C . PHE A 1 93 ? -7.215 6.495 25.352 1.00 15.73 168 PHE A C 1
ATOM 817 O O . PHE A 1 93 ? -6.547 7.531 25.248 1.00 17.15 168 PHE A O 1
ATOM 825 N N . GLN A 1 94 ? -7.326 5.793 26.491 1.00 16.54 169 GLN A N 1
ATOM 826 C CA . GLN A 1 94 ? -6.698 6.168 27.760 1.00 16.70 169 GLN A CA 1
ATOM 827 C C . GLN A 1 94 ? -6.785 4.984 28.724 1.00 17.02 169 GLN A C 1
ATOM 828 O O . GLN A 1 94 ? -7.855 4.380 28.880 1.00 18.54 169 GLN A O 1
ATOM 834 N N . GLY A 1 95 ? -5.684 4.666 29.399 1.00 18.22 170 GLY A N 1
ATOM 835 C CA . GLY A 1 95 ? -5.620 3.523 30.292 1.00 19.37 170 GLY A CA 1
ATOM 836 C C . GLY A 1 95 ? -4.868 2.368 29.660 1.00 19.10 170 GLY A C 1
ATOM 837 O O . GLY A 1 95 ? -4.996 2.120 28.456 1.00 20.23 170 GLY A O 1
ATOM 838 N N . ILE A 1 96 ? -4.065 1.664 30.450 1.00 19.26 171 ILE A N 1
ATOM 839 C CA . ILE A 1 96 ? -3.287 0.526 29.976 1.00 18.75 171 ILE A CA 1
ATOM 840 C C . ILE A 1 96 ? -3.632 -0.671 30.842 1.00 20.14 171 ILE A C 1
ATOM 841 O O . ILE A 1 96 ? -3.711 -0.559 32.071 1.00 21.44 171 ILE A O 1
ATOM 846 N N . GLY A 1 97 ? -3.852 -1.818 30.202 1.00 19.75 172 GLY A N 1
ATOM 847 C CA . GLY A 1 97 ? -4.099 -3.048 30.922 1.00 21.23 172 GLY A CA 1
ATOM 848 C C . GLY A 1 97 ? -3.446 -4.218 30.216 1.00 19.46 172 GLY A C 1
ATOM 849 O O . GLY A 1 97 ? -2.838 -4.067 29.155 1.00 18.01 172 GLY A O 1
ATOM 850 N N . THR A 1 98 ? -3.594 -5.391 30.824 1.00 21.19 173 THR A N 1
ATOM 851 C CA . THR A 1 98 ? -3.087 -6.619 30.238 1.00 21.84 173 THR A CA 1
ATOM 852 C C . THR A 1 98 ? -4.140 -7.712 30.351 1.00 22.14 173 THR A C 1
ATOM 853 O O . THR A 1 98 ? -5.019 -7.674 31.217 1.00 24.78 173 THR A O 1
ATOM 857 N N . PHE A 1 99 ? -4.040 -8.690 29.453 1.00 21.12 174 PHE A N 1
ATOM 858 C CA . PHE A 1 99 ? -4.746 -9.962 29.582 1.00 22.69 174 PHE A CA 1
ATOM 859 C C . PHE A 1 99 ? -3.731 -11.005 30.034 1.00 24.90 174 PHE A C 1
ATOM 860 O O . PHE A 1 99 ? -2.769 -11.284 29.310 1.00 25.54 174 PHE A O 1
ATOM 868 N N . GLY A 1 100 ? -3.953 -11.582 31.215 1.00 27.83 175 GLY A N 1
ATOM 869 C CA . GLY A 1 100 ? -3.074 -12.611 31.744 1.00 30.52 175 GLY A CA 1
ATOM 870 C C . GLY A 1 100 ? -1.623 -12.210 31.893 1.00 30.81 175 GLY A C 1
ATOM 871 O O . GLY A 1 100 ? -0.752 -13.081 31.939 1.00 32.58 175 GLY A O 1
ATOM 872 N N . ASN A 1 101 ? -1.335 -10.913 31.989 1.00 31.40 176 ASN A N 1
ATOM 873 C CA . ASN A 1 101 ? 0.032 -10.386 31.981 1.00 31.13 176 ASN A CA 1
ATOM 874 C C . ASN A 1 101 ? 0.830 -10.827 30.756 1.00 26.84 176 ASN A C 1
ATOM 875 O O . ASN A 1 101 ? 2.066 -10.844 30.792 1.00 26.35 176 ASN A O 1
ATOM 880 N N . GLN A 1 102 ? 0.140 -11.168 29.668 1.00 24.80 177 GLN A N 1
ATOM 881 C CA . GLN A 1 102 ? 0.763 -11.645 28.440 1.00 25.13 177 GLN A CA 1
ATOM 882 C C . GLN A 1 102 ? 0.505 -10.747 27.244 1.00 21.53 177 GLN A C 1
ATOM 883 O O . GLN A 1 102 ? 1.346 -10.683 26.345 1.00 22.09 177 GLN A O 1
ATOM 889 N N . VAL A 1 103 ? -0.635 -10.066 27.200 1.00 19.57 178 VAL A N 1
ATOM 890 C CA . VAL A 1 103 ? -0.970 -9.137 26.128 1.00 18.60 178 VAL A CA 1
ATOM 891 C C . VAL A 1 103 ? -1.126 -7.766 26.766 1.00 17.05 178 VAL A C 1
ATOM 892 O O . VAL A 1 103 ? -1.879 -7.626 27.730 1.00 20.38 178 VAL A O 1
ATOM 896 N N . GLY A 1 104 ? -0.437 -6.757 26.238 1.00 15.69 179 GLY A N 1
ATOM 897 C CA . GLY A 1 104 ? -0.541 -5.396 26.748 1.00 15.40 179 GLY A CA 1
ATOM 898 C C . GLY A 1 104 ? -1.293 -4.524 25.756 1.00 13.65 179 GLY A C 1
ATOM 899 O O . GLY A 1 104 ? -1.035 -4.583 24.551 1.00 14.51 179 GLY A O 1
ATOM 900 N N . PHE A 1 105 ? -2.233 -3.724 26.270 1.00 14.43 180 PHE A N 1
ATOM 901 C CA . PHE A 1 105 ? -3.099 -2.941 25.392 1.00 14.69 180 PHE A CA 1
ATOM 902 C C . PHE A 1 105 ? -3.416 -1.584 26.009 1.00 14.91 180 PHE A C 1
ATOM 903 O O . PHE A 1 105 ? -3.351 -1.392 27.231 1.00 16.17 180 PHE A O 1
ATOM 911 N N . VAL A 1 106 ? -3.781 -0.634 25.130 1.00 15.28 181 VAL A N 1
ATOM 912 C CA . VAL A 1 106 ? -4.361 0.638 25.551 1.00 16.14 181 VAL A CA 1
ATOM 913 C C . VAL A 1 106 ? -5.875 0.510 25.508 1.00 16.66 181 VAL A C 1
ATOM 914 O O . VAL A 1 106 ? -6.436 -0.054 24.560 1.00 16.65 181 VAL A O 1
ATOM 918 N N . LYS A 1 107 ? -6.533 1.033 26.539 1.00 18.53 182 LYS A N 1
ATOM 919 C CA . LYS A 1 107 ? -7.966 0.879 26.728 1.00 20.48 182 LYS A CA 1
ATOM 920 C C . LYS A 1 107 ? -8.741 2.021 26.080 1.00 18.37 182 LYS A C 1
ATOM 921 O O . LYS A 1 107 ? -8.217 3.108 25.824 1.00 17.44 182 LYS A O 1
ATOM 927 N N . LEU A 1 108 ? -10.014 1.753 25.816 1.00 19.52 183 LEU A N 1
ATOM 928 C CA A LEU A 1 108 ? -10.971 2.792 25.476 0.61 20.81 183 LEU A CA 1
ATOM 929 C CA B LEU A 1 108 ? -10.953 2.810 25.479 0.39 21.32 183 LEU A CA 1
ATOM 930 C C . LEU A 1 108 ? -11.363 3.525 26.756 1.00 21.06 183 LEU A C 1
ATOM 931 O O . LEU A 1 108 ? -11.712 2.888 27.758 1.00 23.52 183 LEU A O 1
ATOM 940 N N . ALA A 1 109 ? -11.297 4.852 26.734 1.00 20.27 184 ALA A N 1
ATOM 941 C CA . ALA A 1 109 ? -11.701 5.623 27.901 1.00 21.41 184 ALA A CA 1
ATOM 942 C C . ALA A 1 109 ? -13.194 5.444 28.167 1.00 24.58 184 ALA A C 1
ATOM 943 O O . ALA A 1 109 ? -13.981 5.175 27.258 1.00 24.29 184 ALA A O 1
ATOM 945 N N A GLU A 1 110 ? -13.571 5.584 29.436 0.64 27.33 185 GLU A N 1
ATOM 946 N N B GLU A 1 110 ? -13.578 5.597 29.432 0.36 27.35 185 GLU A N 1
ATOM 947 C CA A GLU A 1 110 ? -14.968 5.457 29.820 0.64 29.04 185 GLU A CA 1
ATOM 948 C CA B GLU A 1 110 ? -14.973 5.434 29.818 0.36 29.60 185 GLU A CA 1
ATOM 949 C C A GLU A 1 110 ? -15.794 6.561 29.169 0.64 29.49 185 GLU A C 1
ATOM 950 C C B GLU A 1 110 ? -15.823 6.584 29.284 0.36 30.02 185 GLU A C 1
ATOM 951 O O A GLU A 1 110 ? -15.295 7.654 28.881 0.64 30.66 185 GLU A O 1
ATOM 952 O O B GLU A 1 110 ? -15.376 7.732 29.201 0.36 30.56 185 GLU A O 1
ATOM 963 N N . GLY A 1 111 ? -17.057 6.264 28.924 1.00 30.43 186 GLY A N 1
ATOM 964 C CA . GLY A 1 111 ? -17.965 7.245 28.361 1.00 30.87 186 GLY A CA 1
ATOM 965 C C . GLY A 1 111 ? -19.062 6.571 27.562 1.00 30.44 186 GLY A C 1
ATOM 966 O O . GLY A 1 111 ? -19.109 5.348 27.429 1.00 31.09 186 GLY A O 1
ATOM 967 N N . ASP A 1 112 ? -19.946 7.410 27.010 1.00 31.54 187 ASP A N 1
ATOM 968 C CA . ASP A 1 112 ? -21.121 6.894 26.307 1.00 32.31 187 ASP A CA 1
ATOM 969 C C . ASP A 1 112 ? -20.747 6.137 25.037 1.00 30.50 187 ASP A C 1
ATOM 970 O O . ASP A 1 112 ? -21.506 5.274 24.581 1.00 30.66 187 ASP A O 1
ATOM 975 N N . HIS A 1 113 ? -19.593 6.446 24.449 1.00 29.02 188 HIS A N 1
ATOM 976 C CA . HIS A 1 113 ? -19.162 5.731 23.254 1.00 28.46 188 HIS A CA 1
ATOM 977 C C . HIS A 1 113 ? -18.931 4.250 23.537 1.00 28.84 188 HIS A C 1
ATOM 978 O O . HIS A 1 113 ? -19.017 3.426 22.619 1.00 28.71 188 HIS A O 1
ATOM 985 N N . VAL A 1 114 ? -18.632 3.893 24.791 1.00 28.99 189 VAL A N 1
ATOM 986 C CA . VAL A 1 114 ? -18.353 2.495 25.122 1.00 28.64 189 VAL A CA 1
ATOM 987 C C . VAL A 1 114 ? -19.579 1.631 24.863 1.00 28.64 189 VAL A C 1
ATOM 988 O O . VAL A 1 114 ? -19.509 0.619 24.158 1.00 27.22 189 VAL A O 1
ATOM 992 N N . ASN A 1 115 ? -20.722 2.018 25.434 1.00 29.20 190 ASN A N 1
ATOM 993 C CA . ASN A 1 115 ? -21.942 1.248 25.225 1.00 31.14 190 ASN A CA 1
ATOM 994 C C . ASN A 1 115 ? -22.346 1.218 23.758 1.00 27.97 190 ASN A C 1
ATOM 995 O O . ASN A 1 115 ? -22.881 0.206 23.290 1.00 28.29 190 ASN A O 1
ATOM 1000 N N . SER A 1 116 ? -22.094 2.304 23.019 1.00 26.51 191 SER A N 1
ATOM 1001 C CA . SER A 1 116 ? -22.390 2.316 21.586 1.00 25.35 191 SER A CA 1
ATOM 1002 C C . SER A 1 116 ? -21.545 1.289 20.843 1.00 22.90 191 SER A C 1
ATOM 1003 O O . SER A 1 116 ? -22.058 0.529 20.016 1.00 22.97 191 SER A O 1
ATOM 1006 N N . LEU A 1 117 ? -20.241 1.257 21.124 1.00 22.18 192 LEU A N 1
ATOM 1007 C CA . LEU A 1 117 ? -19.377 0.283 20.467 1.00 20.39 192 LEU A CA 1
ATOM 1008 C C . LEU A 1 117 ? -19.721 -1.138 20.897 1.00 20.79 192 LEU A C 1
ATOM 1009 O O . LEU A 1 117 ? -19.700 -2.063 20.073 1.00 20.60 192 LEU A O 1
ATOM 1014 N N . LEU A 1 118 ? -20.066 -1.327 22.175 1.00 21.76 193 LEU A N 1
ATOM 1015 C CA . LEU A 1 118 ? -20.460 -2.652 22.649 1.00 22.75 193 LEU A CA 1
ATOM 1016 C C . LEU A 1 118 ? -21.718 -3.149 21.941 1.00 21.69 193 LEU A C 1
ATOM 1017 O O . LEU A 1 118 ? -21.819 -4.336 21.601 1.00 22.77 193 LEU A O 1
ATOM 1022 N N A GLU A 1 119 ? -22.682 -2.254 21.703 0.39 22.35 194 GLU A N 1
ATOM 1023 N N B GLU A 1 119 ? -22.687 -2.261 21.700 0.61 22.27 194 GLU A N 1
ATOM 1024 C CA A GLU A 1 119 ? -23.888 -2.635 20.972 0.39 23.37 194 GLU A CA 1
ATOM 1025 C CA B GLU A 1 119 ? -23.883 -2.686 20.977 0.61 23.42 194 GLU A CA 1
ATOM 1026 C C A GLU A 1 119 ? -23.558 -3.070 19.550 0.39 22.24 194 GLU A C 1
ATOM 1027 C C B GLU A 1 119 ? -23.553 -3.086 19.542 0.61 22.13 194 GLU A C 1
ATOM 1028 O O A GLU A 1 119 ? -24.141 -4.031 19.034 0.39 23.01 194 GLU A O 1
ATOM 1029 O O B GLU A 1 119 ? -24.121 -4.050 19.015 0.61 23.13 194 GLU A O 1
ATOM 1040 N N . ILE A 1 120 ? -22.636 -2.362 18.895 1.00 20.98 195 ILE A N 1
ATOM 1041 C CA . ILE A 1 120 ? -22.206 -2.743 17.550 1.00 20.29 195 ILE A CA 1
ATOM 1042 C C . ILE A 1 120 ? -21.558 -4.123 17.566 1.00 19.58 195 ILE A C 1
ATOM 1043 O O . ILE A 1 120 ? -21.846 -4.974 16.715 1.00 19.84 195 ILE A O 1
ATOM 1048 N N . ALA A 1 121 ? -20.680 -4.371 18.545 1.00 19.21 196 ALA A N 1
ATOM 1049 C CA . ALA A 1 121 ? -20.000 -5.661 18.625 1.00 18.79 196 ALA A CA 1
ATOM 1050 C C . ALA A 1 121 ? -20.992 -6.794 18.872 1.00 18.93 196 ALA A C 1
ATOM 1051 O O . ALA A 1 121 ? -20.865 -7.879 18.291 1.00 19.36 196 ALA A O 1
ATOM 1053 N N . GLU A 1 122 ? -21.990 -6.558 19.729 1.00 20.59 197 GLU A N 1
ATOM 1054 C CA . GLU A 1 122 ? -22.984 -7.594 19.999 1.00 22.22 197 GLU A CA 1
ATOM 1055 C C . GLU A 1 122 ? -23.875 -7.852 18.789 1.00 21.27 197 GLU A C 1
ATOM 1056 O O . GLU A 1 122 ? -24.259 -9.000 18.529 1.00 22.08 197 GLU A O 1
ATOM 1062 N N . THR A 1 123 ? -24.215 -6.803 18.037 1.00 21.02 198 THR A N 1
ATOM 1063 C CA . THR A 1 123 ? -24.996 -6.999 16.820 1.00 21.73 198 THR A CA 1
ATOM 1064 C C . THR A 1 123 ? -24.204 -7.800 15.794 1.00 21.63 198 THR A C 1
ATOM 1065 O O . THR A 1 123 ? -24.758 -8.676 15.114 1.00 22.70 198 THR A O 1
ATOM 1069 N N . ALA A 1 124 ? -22.905 -7.519 15.673 1.00 20.31 199 ALA A N 1
ATOM 1070 C CA . ALA A 1 124 ? -22.067 -8.299 14.768 1.00 19.76 199 ALA A CA 1
ATOM 1071 C C . ALA A 1 124 ? -22.026 -9.764 15.192 1.00 18.77 199 ALA A C 1
ATOM 1072 O O . ALA A 1 124 ? -22.199 -10.668 14.366 1.00 19.86 199 ALA A O 1
ATOM 1074 N N . ASN A 1 125 ? -21.811 -10.013 16.487 1.00 18.94 200 ASN A N 1
ATOM 1075 C CA . ASN A 1 125 ? -21.777 -11.386 16.987 1.00 20.19 200 ASN A CA 1
ATOM 1076 C C . ASN A 1 125 ? -23.064 -12.135 16.634 1.00 23.14 200 ASN A C 1
ATOM 1077 O O . ASN A 1 125 ? -23.024 -13.241 16.073 1.00 23.59 200 ASN A O 1
ATOM 1082 N N . ARG A 1 126 ? -24.222 -11.524 16.911 1.00 23.73 201 ARG A N 1
ATOM 1083 C CA . ARG A 1 126 ? -25.499 -12.189 16.670 1.00 25.43 201 ARG A CA 1
ATOM 1084 C C . ARG A 1 126 ? -25.747 -12.420 15.183 1.00 25.27 201 ARG A C 1
ATOM 1085 O O . ARG A 1 126 ? -26.122 -13.527 14.774 1.00 26.83 201 ARG A O 1
ATOM 1093 N N . THR A 1 127 ? -25.568 -11.382 14.355 1.00 24.35 202 THR A N 1
ATOM 1094 C CA . THR A 1 127 ? -25.932 -11.524 12.943 1.00 24.63 202 THR A CA 1
ATOM 1095 C C . THR A 1 127 ? -24.988 -12.470 12.207 1.00 24.06 202 THR A C 1
ATOM 1096 O O . THR A 1 127 ? -25.422 -13.210 11.315 1.00 24.63 202 THR A O 1
ATOM 1100 N N . PHE A 1 128 ? -23.703 -12.483 12.577 1.00 23.30 203 PHE A N 1
ATOM 1101 C CA . PHE A 1 128 ? -22.785 -13.445 11.978 1.00 22.45 203 PHE A CA 1
ATOM 1102 C C . PHE A 1 128 ? -23.134 -14.873 12.400 1.00 23.95 203 PHE A C 1
ATOM 1103 O O . PHE A 1 128 ? -23.117 -15.793 11.573 1.00 24.14 203 PHE A O 1
ATOM 1111 N N . GLN A 1 129 ? -23.468 -15.076 13.679 1.00 24.31 204 GLN A N 1
ATOM 1112 C CA . GLN A 1 129 ? -23.831 -16.410 14.144 1.00 27.24 204 GLN A CA 1
ATOM 1113 C C . GLN A 1 129 ? -25.097 -16.915 13.466 1.00 28.92 204 GLN A C 1
ATOM 1114 O O . GLN A 1 129 ? -25.227 -18.119 13.202 1.00 29.74 204 GLN A O 1
ATOM 1120 N N . GLU A 1 130 ? -26.039 -16.019 13.166 1.00 29.01 205 GLU A N 1
ATOM 1121 C CA . GLU A 1 130 ? -27.289 -16.446 12.547 1.00 30.94 205 GLU A CA 1
ATOM 1122 C C . GLU A 1 130 ? -27.102 -16.895 11.105 1.00 30.85 205 GLU A C 1
ATOM 1123 O O . GLU A 1 130 ? -27.974 -17.584 10.560 1.00 32.17 205 GLU A O 1
ATOM 1129 N N . LYS A 1 131 ? -25.986 -16.538 10.482 1.00 30.39 206 LYS A N 1
ATOM 1130 C CA . LYS A 1 131 ? -25.645 -17.061 9.169 1.00 31.57 206 LYS A CA 1
ATOM 1131 C C . LYS A 1 131 ? -24.922 -18.401 9.245 1.00 31.24 206 LYS A C 1
ATOM 1132 O O . LYS A 1 131 ? -24.536 -18.946 8.206 1.00 32.54 206 LYS A O 1
ATOM 1138 N N . GLY A 1 132 ? -24.779 -18.966 10.442 1.00 30.70 207 GLY A N 1
ATOM 1139 C CA . GLY A 1 132 ? -24.140 -20.251 10.611 1.00 31.32 207 GLY A CA 1
ATOM 1140 C C . GLY A 1 132 ? -22.656 -20.198 10.883 1.00 31.19 207 GLY A C 1
ATOM 1141 O O . GLY A 1 132 ? -22.015 -21.255 10.911 1.00 33.93 207 GLY A O 1
ATOM 1142 N N . ILE A 1 133 ? -22.087 -19.005 11.082 1.00 29.40 208 ILE A N 1
ATOM 1143 C CA . ILE A 1 133 ? -20.658 -18.841 11.334 1.00 28.05 208 ILE A CA 1
ATOM 1144 C C . ILE A 1 133 ? -20.378 -19.073 12.811 1.00 26.15 208 ILE A C 1
ATOM 1145 O O . ILE A 1 133 ? -21.120 -18.593 13.679 1.00 26.72 208 ILE A O 1
ATOM 1150 N N . LEU A 1 134 ? -19.296 -19.798 13.111 1.00 24.88 209 LEU A N 1
ATOM 1151 C CA . LEU A 1 134 ? -18.828 -19.916 14.485 1.00 23.29 209 LEU A CA 1
ATOM 1152 C C . LEU A 1 134 ? -18.020 -18.673 14.831 1.00 20.53 209 LEU A C 1
ATOM 1153 O O . LEU A 1 134 ? -17.089 -18.307 14.102 1.00 19.35 209 LEU A O 1
ATOM 1158 N N . VAL A 1 135 ? -18.381 -18.023 15.939 1.00 20.85 210 VAL A N 1
ATOM 1159 C CA . VAL A 1 135 ? -17.828 -16.727 16.310 1.00 20.04 210 VAL A CA 1
ATOM 1160 C C . VAL A 1 135 ? -17.400 -16.738 17.775 1.00 21.45 210 VAL A C 1
ATOM 1161 O O . VAL A 1 135 ? -17.747 -17.629 18.548 1.00 24.41 210 VAL A O 1
ATOM 1165 N N . GLY A 1 136 ? -16.645 -15.705 18.146 1.00 21.27 211 GLY A N 1
ATOM 1166 C CA . GLY A 1 136 ? -16.370 -15.415 19.539 1.00 22.97 211 GLY A CA 1
ATOM 1167 C C . GLY A 1 136 ? -15.215 -16.207 20.112 1.00 25.17 211 GLY A C 1
ATOM 1168 O O . GLY A 1 136 ? -14.539 -16.985 19.437 1.00 25.08 211 GLY A O 1
ATOM 1169 N N . GLU A 1 137 ? -14.998 -15.999 21.408 1.00 29.99 212 GLU A N 1
ATOM 1170 C CA . GLU A 1 137 ? -13.917 -16.658 22.128 1.00 34.03 212 GLU A CA 1
ATOM 1171 C C . GLU A 1 137 ? -14.264 -16.669 23.611 1.00 36.96 212 GLU A C 1
ATOM 1172 O O . GLU A 1 137 ? -15.226 -16.035 24.047 1.00 36.55 212 GLU A O 1
ATOM 1178 N N . SER A 1 138 ? -13.461 -17.402 24.386 1.00 40.68 213 SER A N 1
ATOM 1179 C CA . SER A 1 138 ? -13.748 -17.541 25.812 1.00 44.49 213 SER A CA 1
ATOM 1180 C C . SER A 1 138 ? -13.477 -16.244 26.566 1.00 45.87 213 SER A C 1
ATOM 1181 O O . SER A 1 138 ? -14.193 -15.916 27.519 1.00 45.71 213 SER A O 1
ATOM 1184 N N . ARG A 1 139 ? -12.445 -15.504 26.163 1.00 47.85 214 ARG A N 1
ATOM 1185 C CA . ARG A 1 139 ? -12.154 -14.210 26.768 1.00 51.24 214 ARG A CA 1
ATOM 1186 C C . ARG A 1 139 ? -13.332 -13.262 26.570 1.00 50.71 214 ARG A C 1
ATOM 1187 O O . ARG A 1 139 ? -13.875 -13.151 25.467 1.00 50.77 214 ARG A O 1
ATOM 1195 N N . SER A 1 140 ? -13.729 -12.585 2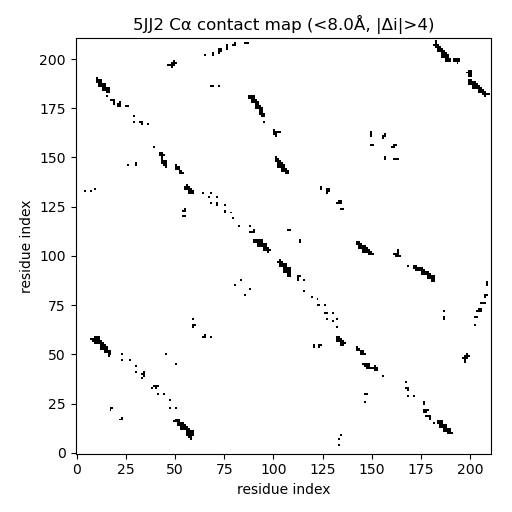7.645 1.00 49.69 215 SER A N 1
ATOM 1196 C CA . SER A 1 140 ? -14.835 -11.638 27.576 1.00 48.36 215 SER A CA 1
ATOM 1197 C C . SER A 1 140 ? -14.455 -10.458 26.689 1.00 45.11 215 SER A C 1
ATOM 1198 O O . SER A 1 140 ? -13.323 -9.967 26.735 1.00 46.09 215 SER A O 1
ATOM 1201 N N . PHE A 1 141 ? -15.407 -9.997 25.878 1.00 41.46 216 PHE A N 1
ATOM 1202 C CA . PHE A 1 141 ? -15.103 -8.947 24.914 1.00 37.65 216 PHE A CA 1
ATOM 1203 C C . PHE A 1 141 ? -14.864 -7.620 25.622 1.00 35.45 216 PHE A C 1
ATOM 1204 O O . PHE A 1 141 ? -15.650 -7.202 26.476 1.00 37.61 216 PHE A O 1
ATOM 1212 N N . LYS A 1 142 ? -13.780 -6.959 25.250 1.00 32.01 217 LYS A N 1
ATOM 1213 C CA . LYS A 1 142 ? -13.332 -5.712 25.841 1.00 30.58 217 LYS A CA 1
ATOM 1214 C C . LYS A 1 142 ? -12.559 -4.969 24.760 1.00 26.63 217 LYS A C 1
ATOM 1215 O O . LYS A 1 142 ? -11.457 -5.396 24.396 1.00 27.62 217 LYS A O 1
ATOM 1221 N N . PRO A 1 143 ? -13.102 -3.885 24.200 1.00 23.87 218 PRO A N 1
ATOM 1222 C CA . PRO A 1 143 ? -12.388 -3.185 23.120 1.00 23.12 218 PRO A CA 1
ATOM 1223 C C . PRO A 1 143 ? -11.031 -2.675 23.587 1.00 22.04 218 PRO A C 1
ATOM 1224 O O . PRO A 1 143 ? -10.900 -2.106 24.675 1.00 24.62 218 PRO A O 1
ATOM 1228 N N . HIS A 1 144 ? -10.008 -2.903 22.763 1.00 18.27 219 HIS A N 1
ATOM 1229 C CA . HIS A 1 144 ? -8.653 -2.570 23.188 1.00 18.04 219 HIS A CA 1
ATOM 1230 C C . HIS A 1 144 ? -7.735 -2.469 21.978 1.00 16.51 219 HIS A C 1
ATOM 1231 O O . HIS A 1 144 ? -7.990 -3.076 20.935 1.00 18.10 219 HIS A O 1
ATOM 1238 N N . LEU A 1 145 ? -6.639 -1.711 22.147 1.00 15.70 220 LEU A N 1
ATOM 1239 C CA . LEU A 1 145 ? -5.608 -1.528 21.126 1.00 15.30 220 LEU A CA 1
ATOM 1240 C C . LEU A 1 145 ? -4.333 -2.214 21.631 1.00 14.63 220 LEU A C 1
ATOM 1241 O O . LEU A 1 145 ? -3.604 -1.655 22.462 1.00 14.83 220 LEU A O 1
ATOM 1246 N N . THR A 1 146 ? -4.071 -3.430 21.139 1.00 14.77 221 THR A N 1
ATOM 1247 C CA . THR A 1 146 ? -2.895 -4.185 21.578 1.00 14.15 221 THR A CA 1
ATOM 1248 C C . THR A 1 146 ? -1.606 -3.562 21.048 1.00 14.23 221 THR A C 1
ATOM 1249 O O . THR A 1 146 ? -1.505 -3.230 19.858 1.00 16.24 221 THR A O 1
ATOM 1253 N N . PHE A 1 147 ? -0.610 -3.431 21.931 1.00 13.76 222 PHE A N 1
ATOM 1254 C CA . PHE A 1 147 ? 0.713 -2.976 21.526 1.00 13.97 222 PHE A CA 1
ATOM 1255 C C . PHE A 1 147 ? 1.814 -4.013 21.722 1.00 13.61 222 PHE A C 1
ATOM 1256 O O . PHE A 1 147 ? 2.886 -3.866 21.115 1.00 14.39 222 PHE A O 1
ATOM 1264 N N . MET A 1 148 ? 1.586 -5.055 22.527 1.00 14.30 223 MET A N 1
ATOM 1265 C CA . MET A 1 148 ? 2.600 -6.093 22.690 1.00 15.14 223 MET A CA 1
ATOM 1266 C C . MET A 1 148 ? 1.955 -7.415 23.080 1.00 15.25 223 MET A C 1
ATOM 1267 O O . MET A 1 148 ? 0.910 -7.443 23.738 1.00 16.04 223 MET A O 1
ATOM 1272 N N . LYS A 1 149 ? 2.594 -8.513 22.663 1.00 16.76 224 LYS A N 1
ATOM 1273 C CA . LYS A 1 149 ? 2.137 -9.870 22.971 1.00 17.91 224 LYS A CA 1
ATOM 1274 C C . LYS A 1 149 ? 3.361 -10.729 23.249 1.00 18.22 224 LYS A C 1
ATOM 1275 O O . LYS A 1 149 ? 4.189 -10.917 22.356 1.00 18.81 224 LYS A O 1
ATOM 1281 N N . LEU A 1 150 ? 3.483 -11.258 24.475 1.00 18.52 225 LEU A N 1
ATOM 1282 C CA . LEU A 1 150 ? 4.598 -12.159 24.766 1.00 19.19 225 LEU A CA 1
ATOM 1283 C C . LEU A 1 150 ? 4.588 -13.424 23.902 1.00 18.78 225 LEU A C 1
ATOM 1284 O O . LEU A 1 150 ? 5.646 -14.041 23.719 1.00 20.73 225 LEU A O 1
ATOM 1289 N N . SER A 1 151 ? 3.428 -13.824 23.367 1.00 19.52 226 SER A N 1
ATOM 1290 C CA . SER A 1 151 ? 3.363 -14.986 22.484 1.00 20.00 226 SER A CA 1
ATOM 1291 C C . SER A 1 151 ? 4.140 -14.773 21.193 1.00 19.49 226 SER A C 1
ATOM 1292 O O . SER A 1 151 ? 4.449 -15.750 20.502 1.00 19.99 226 SER A O 1
ATOM 1295 N N . LYS A 1 152 ? 4.455 -13.524 20.841 1.00 19.86 227 LYS A N 1
ATOM 1296 C CA . LYS A 1 152 ? 5.326 -13.255 19.703 1.00 20.77 227 LYS A CA 1
ATOM 1297 C C . LYS A 1 152 ? 6.784 -13.581 19.999 1.00 21.37 227 LYS A C 1
ATOM 1298 O O . LYS A 1 152 ? 7.593 -13.652 19.066 1.00 23.93 227 LYS A O 1
ATOM 1304 N N . SER A 1 153 ? 7.142 -13.767 21.266 1.00 21.94 228 SER A N 1
ATOM 1305 C CA . SER A 1 153 ? 8.509 -14.102 21.667 1.00 22.72 228 SER A CA 1
ATOM 1306 C C . SER A 1 153 ? 8.480 -15.345 22.548 1.00 20.85 228 SER A C 1
ATOM 1307 O O . SER A 1 153 ? 8.766 -15.279 23.751 1.00 22.43 228 SER A O 1
ATOM 1310 N N . PRO A 1 154 ? 8.152 -16.510 21.971 1.00 21.97 229 PRO A N 1
ATOM 1311 C CA . PRO A 1 154 ? 8.023 -17.728 22.797 1.00 21.46 229 PRO A CA 1
ATOM 1312 C C . PRO A 1 154 ? 9.316 -18.180 23.461 1.00 21.51 229 PRO A C 1
ATOM 1313 O O . PRO A 1 154 ? 9.272 -18.756 24.556 1.00 23.20 229 PRO A O 1
ATOM 1317 N N . TRP A 1 155 ? 10.472 -17.938 22.845 1.00 21.28 230 TRP A N 1
ATOM 1318 C CA . TRP A 1 155 ? 11.716 -18.358 23.482 1.00 22.27 230 TRP A CA 1
ATOM 1319 C C . TRP A 1 155 ? 11.991 -17.527 24.734 1.00 23.48 230 TRP A C 1
ATOM 1320 O O . TRP A 1 155 ? 12.427 -18.060 25.764 1.00 22.55 230 TRP A O 1
ATOM 1331 N N . LEU A 1 156 ? 11.699 -16.224 24.672 1.00 23.00 231 LEU A N 1
ATOM 1332 C CA . LEU A 1 156 ? 11.885 -15.347 25.824 1.00 23.87 231 LEU A CA 1
ATOM 1333 C C . LEU A 1 156 ? 11.018 -15.778 27.004 1.00 24.11 231 LEU A C 1
ATOM 1334 O O . LEU A 1 156 ? 11.445 -15.684 28.161 1.00 23.14 231 LEU A O 1
ATOM 1339 N N A ARG A 1 157 ? 9.798 -16.252 26.731 0.44 25.69 232 ARG A N 1
ATOM 1340 N N B ARG A 1 157 ? 9.796 -16.251 26.731 0.56 25.87 232 ARG A N 1
ATOM 1341 C CA A ARG A 1 157 ? 8.914 -16.676 27.813 0.44 28.03 232 ARG A CA 1
ATOM 1342 C CA B ARG A 1 157 ? 8.909 -16.680 27.810 0.56 28.33 232 ARG A CA 1
ATOM 1343 C C A ARG A 1 157 ? 9.500 -17.839 28.605 0.44 27.93 232 ARG A C 1
ATOM 1344 C C B ARG A 1 157 ? 9.498 -17.840 28.603 0.56 28.22 232 ARG A C 1
ATOM 1345 O O A ARG A 1 157 ? 9.197 -17.993 29.793 0.44 29.29 232 ARG A O 1
ATOM 1346 O O B ARG A 1 157 ? 9.195 -17.993 29.792 0.56 29.93 232 ARG A O 1
ATOM 1361 N N . LYS A 1 158 ? 10.339 -18.660 27.973 1.00 26.47 233 LYS A N 1
ATOM 1362 C CA . LYS A 1 158 ? 10.999 -19.777 28.639 1.00 26.46 233 LYS A CA 1
ATOM 1363 C C . LYS A 1 158 ? 12.380 -19.410 29.175 1.00 26.17 233 LYS A C 1
ATOM 1364 O O . LYS A 1 158 ? 13.023 -20.248 29.821 1.00 27.60 233 LYS A O 1
ATOM 1370 N N . ASN A 1 159 ? 12.842 -18.178 28.940 1.00 26.70 234 ASN A N 1
ATOM 1371 C CA . ASN A 1 159 ? 14.219 -17.796 29.245 1.00 28.42 234 ASN A CA 1
ATOM 1372 C C . ASN A 1 159 ? 14.290 -16.423 29.899 1.00 30.06 234 ASN A C 1
ATOM 1373 O O . ASN A 1 159 ? 15.202 -15.637 29.625 1.00 31.38 234 ASN A O 1
ATOM 1378 N N . GLY A 1 160 ? 13.345 -16.120 30.785 1.00 29.21 235 GLY A N 1
ATOM 1379 C CA . GLY A 1 160 ? 13.490 -14.939 31.615 1.00 29.91 235 GLY A CA 1
ATOM 1380 C C . GLY A 1 160 ? 12.287 -14.032 31.794 1.00 31.99 235 GLY A C 1
ATOM 1381 O O . GLY A 1 160 ? 12.192 -13.347 32.818 1.00 34.64 235 GLY A O 1
ATOM 1382 N N . VAL A 1 161 ? 11.369 -13.983 30.827 1.00 30.78 236 VAL A N 1
ATOM 1383 C CA . VAL A 1 161 ? 10.245 -13.041 30.861 1.00 30.47 236 VAL A CA 1
ATOM 1384 C C . VAL A 1 161 ? 8.951 -13.810 30.611 1.00 30.47 236 VAL A C 1
ATOM 1385 O O . VAL A 1 161 ? 8.511 -13.962 29.466 1.00 30.74 236 VAL A O 1
ATOM 1389 N N . LYS A 1 162 ? 8.295 -14.246 31.688 1.00 31.41 237 LYS A N 1
ATOM 1390 C CA . LYS A 1 162 ? 7.005 -14.922 31.589 1.00 33.02 237 LYS A CA 1
ATOM 1391 C C . LYS A 1 162 ? 5.811 -13.979 31.665 1.00 31.37 237 LYS A C 1
ATOM 1392 O O . LYS A 1 162 ? 4.714 -14.363 31.241 1.00 33.51 237 LYS A O 1
ATOM 1398 N N . LYS A 1 163 ? 5.982 -12.776 32.213 1.00 27.27 238 LYS A N 1
ATOM 1399 C CA . LYS A 1 163 ? 4.883 -11.841 32.407 1.00 27.34 238 LYS A CA 1
ATOM 1400 C C . LYS A 1 163 ? 5.372 -10.431 32.112 1.00 24.01 238 LYS A C 1
ATOM 1401 O O . LYS A 1 163 ? 6.566 -10.136 32.211 1.00 23.57 238 LYS A O 1
ATOM 1407 N N . ILE A 1 164 ? 4.429 -9.563 31.745 1.00 22.00 239 ILE A N 1
ATOM 1408 C CA . ILE A 1 164 ? 4.706 -8.143 31.532 1.00 20.63 239 ILE A CA 1
ATOM 1409 C C . ILE A 1 164 ? 4.703 -7.442 32.884 1.00 21.31 239 ILE A C 1
ATOM 1410 O O . ILE A 1 164 ? 3.702 -7.473 33.606 1.00 24.23 239 ILE A O 1
ATOM 1415 N N . ASP A 1 165 ? 5.820 -6.814 33.230 1.00 20.50 240 ASP A N 1
ATOM 1416 C CA . ASP A 1 165 ? 5.915 -6.031 34.461 1.00 20.72 240 ASP A CA 1
ATOM 1417 C C . ASP A 1 165 ? 5.169 -4.710 34.281 1.00 20.47 240 ASP A C 1
ATOM 1418 O O . ASP A 1 165 ? 5.586 -3.888 33.462 1.00 18.96 240 ASP A O 1
ATOM 1423 N N . PRO A 1 166 ? 4.087 -4.458 35.026 1.00 21.68 241 PRO A N 1
ATOM 1424 C CA . PRO A 1 166 ? 3.350 -3.190 34.855 1.00 22.05 241 PRO A CA 1
ATOM 1425 C C . PRO A 1 166 ? 4.192 -1.944 35.092 1.00 20.21 241 PRO A C 1
ATOM 1426 O O . PRO A 1 166 ? 3.846 -0.876 34.568 1.00 19.46 241 PRO A O 1
ATOM 1430 N N . ASP A 1 167 ? 5.277 -2.035 35.869 1.00 20.54 242 ASP A N 1
ATOM 1431 C CA . ASP A 1 167 ? 6.119 -0.863 36.086 1.00 20.78 242 ASP A CA 1
ATOM 1432 C C . ASP A 1 167 ? 6.683 -0.322 34.776 1.00 18.80 242 ASP A C 1
ATOM 1433 O O . ASP A 1 167 ? 6.979 0.875 34.677 1.00 20.07 242 ASP A O 1
ATOM 1438 N N . LEU A 1 168 ? 6.809 -1.176 33.759 1.00 17.75 243 LEU A N 1
ATOM 1439 C CA . LEU A 1 168 ? 7.386 -0.766 32.480 1.00 17.24 243 LEU A CA 1
ATOM 1440 C C . LEU A 1 168 ? 6.605 0.365 31.825 1.00 17.45 243 LEU A C 1
ATOM 1441 O O . LEU A 1 168 ? 7.191 1.176 31.106 1.00 18.30 243 LEU A O 1
ATOM 1446 N N . TYR A 1 169 ? 5.285 0.413 32.024 1.00 17.84 244 TYR A N 1
ATOM 1447 C CA . TYR A 1 169 ? 4.426 1.389 31.361 1.00 18.38 244 TYR A CA 1
ATOM 1448 C C . TYR A 1 169 ? 3.815 2.413 32.317 1.00 18.24 244 TYR A C 1
ATOM 1449 O O . TYR A 1 169 ? 2.923 3.173 31.915 1.00 18.46 244 TYR A O 1
ATOM 1458 N N . GLU A 1 170 ? 4.315 2.494 33.556 1.00 19.51 245 GLU A N 1
ATOM 1459 C CA . GLU A 1 170 ? 3.658 3.322 34.564 1.00 21.36 245 GLU A CA 1
ATOM 1460 C C . GLU A 1 170 ? 3.606 4.798 34.170 1.00 20.72 245 GLU A C 1
ATOM 1461 O O . GLU A 1 170 ? 2.644 5.493 34.514 1.00 20.87 245 GLU A O 1
ATOM 1467 N N . LYS A 1 171 ? 4.599 5.297 33.430 1.00 20.87 246 LYS A N 1
ATOM 1468 C CA . LYS A 1 171 ? 4.583 6.710 33.056 1.00 21.37 246 LYS A CA 1
ATOM 1469 C C . LYS A 1 171 ? 3.457 7.063 32.089 1.00 19.00 246 LYS A C 1
ATOM 1470 O O . LYS A 1 171 ? 3.176 8.255 31.907 1.00 20.40 246 LYS A O 1
ATOM 1476 N N . PHE A 1 172 ? 2.798 6.068 31.486 1.00 17.57 247 PHE A N 1
ATOM 1477 C CA . PHE A 1 172 ? 1.775 6.281 30.473 1.00 16.45 247 PHE A CA 1
ATOM 1478 C C . PHE A 1 172 ? 0.375 5.926 30.953 1.00 16.68 247 PHE A C 1
ATOM 1479 O O . PHE A 1 172 ? -0.566 5.982 30.153 1.00 16.95 247 PHE A O 1
ATOM 1487 N N . ILE A 1 173 ? 0.206 5.577 32.232 1.00 18.15 248 ILE A N 1
ATOM 1488 C CA . ILE A 1 173 ? -1.065 4.991 32.655 1.00 19.59 248 ILE A CA 1
ATOM 1489 C C . ILE A 1 173 ? -2.251 5.952 32.615 1.00 18.15 248 ILE A C 1
ATOM 1490 O O . ILE A 1 173 ? -3.394 5.487 32.618 1.00 19.57 248 ILE A O 1
ATOM 1495 N N . SER A 1 174 ? -2.038 7.273 32.601 1.00 16.87 249 SER A N 1
ATOM 1496 C CA . SER A 1 174 ? -3.157 8.194 32.438 1.00 15.83 249 SER A CA 1
ATOM 1497 C C . SER A 1 174 ? -3.089 8.995 31.143 1.00 15.98 249 SER A C 1
ATOM 1498 O O . SER A 1 174 ? -3.947 9.856 30.918 1.00 17.05 249 SER A O 1
ATOM 1501 N N . HIS A 1 175 ? -2.117 8.721 30.276 1.00 16.26 250 HIS A N 1
ATOM 1502 C CA . HIS A 1 175 ? -1.942 9.498 29.055 1.00 16.01 250 HIS A CA 1
ATOM 1503 C C . HIS A 1 175 ? -3.124 9.313 28.105 1.00 15.33 250 HIS A C 1
ATOM 1504 O O . HIS A 1 175 ? -3.547 8.183 27.830 1.00 15.70 250 HIS A O 1
ATOM 1511 N N . ARG A 1 176 ? -3.633 10.425 27.573 1.00 14.92 251 ARG A N 1
ATOM 1512 C CA . ARG A 1 176 ? -4.675 10.402 26.548 1.00 15.37 251 ARG A CA 1
ATOM 1513 C C . ARG A 1 176 ? -3.985 10.260 25.190 1.00 15.41 251 ARG A C 1
ATOM 1514 O O . ARG A 1 176 ? -3.333 11.198 24.714 1.00 16.54 251 ARG A O 1
ATOM 1522 N N . PHE A 1 177 ? -4.119 9.085 24.564 1.00 15.00 252 PHE A N 1
ATOM 1523 C CA . PHE A 1 177 ? -3.401 8.808 23.324 1.00 15.37 252 PHE A CA 1
ATOM 1524 C C . PHE A 1 177 ? -4.008 9.493 22.105 1.00 15.46 252 PHE A C 1
ATOM 1525 O O . PHE A 1 177 ? -3.291 9.696 21.120 1.00 17.29 252 PHE A O 1
ATOM 1533 N N . GLY A 1 178 ? -5.299 9.832 22.138 1.00 15.83 253 GLY A N 1
ATOM 1534 C CA . GLY A 1 178 ? -6.008 10.405 21.008 1.00 15.91 253 GLY A CA 1
ATOM 1535 C C . GLY A 1 178 ? -7.306 9.669 20.744 1.00 15.34 253 GLY A C 1
ATOM 1536 O O . GLY A 1 178 ? -7.632 8.672 21.388 1.00 17.15 253 GLY A O 1
ATOM 1537 N N . GLU A 1 179 ? -8.048 10.164 19.747 1.00 15.85 254 GLU A N 1
ATOM 1538 C CA . GLU A 1 179 ? -9.380 9.660 19.420 1.00 17.43 254 GLU A CA 1
ATOM 1539 C C . GLU A 1 179 ? -9.427 9.154 17.983 1.00 16.32 254 GLU A C 1
ATOM 1540 O O . GLU A 1 179 ? -8.812 9.743 17.092 1.00 18.08 254 GLU A O 1
ATOM 1546 N N . GLU A 1 180 ? -10.184 8.074 17.759 1.00 15.85 255 GLU A N 1
ATOM 1547 C CA . GLU A 1 180 ? -10.444 7.532 16.429 1.00 16.50 255 GLU A CA 1
ATOM 1548 C C . GLU A 1 180 ? -11.945 7.607 16.162 1.00 15.91 255 GLU A C 1
ATOM 1549 O O . GLU A 1 180 ? -12.745 7.122 16.967 1.00 17.65 255 GLU A O 1
ATOM 1555 N N . ILE A 1 181 ? -12.337 8.208 15.037 1.00 16.95 256 ILE A N 1
ATOM 1556 C CA . ILE A 1 181 ? -13.745 8.243 14.636 1.00 16.61 256 ILE A CA 1
ATOM 1557 C C . ILE A 1 181 ? -14.062 6.994 13.816 1.00 16.73 256 ILE A C 1
ATOM 1558 O O . ILE A 1 181 ? -13.358 6.685 12.847 1.00 17.55 256 ILE A O 1
ATOM 1563 N N . LEU A 1 182 ? -15.126 6.280 14.189 1.00 16.54 257 LEU A N 1
ATOM 1564 C CA . LEU A 1 182 ? -15.512 5.083 13.446 1.00 16.68 257 LEU A CA 1
ATOM 1565 C C . LEU A 1 182 ? -15.868 5.446 12.009 1.00 16.57 257 LEU A C 1
ATOM 1566 O O . LEU A 1 182 ? -16.732 6.301 11.769 1.00 18.25 257 LEU A O 1
ATOM 1571 N N . TYR A 1 183 ? -15.206 4.790 11.056 1.00 16.38 258 TYR A N 1
ATOM 1572 C CA . TYR A 1 183 ? -15.402 5.020 9.631 1.00 16.59 258 TYR A CA 1
ATOM 1573 C C . TYR A 1 183 ? -15.350 3.668 8.919 1.00 16.24 258 TYR A C 1
ATOM 1574 O O . TYR A 1 183 ? -16.395 3.079 8.619 1.00 17.50 258 TYR A O 1
ATOM 1583 N N A ARG A 1 184 ? -14.150 3.141 8.693 0.48 15.62 259 ARG A N 1
ATOM 1584 N N B ARG A 1 184 ? -14.149 3.139 8.695 0.52 16.27 259 ARG A N 1
ATOM 1585 C CA A ARG A 1 184 ? -13.998 1.860 8.013 0.48 15.46 259 ARG A CA 1
ATOM 1586 C CA B ARG A 1 184 ? -13.989 1.858 8.011 0.52 16.72 259 ARG A CA 1
ATOM 1587 C C A ARG A 1 184 ? -14.016 0.691 8.996 0.48 14.12 259 ARG A C 1
ATOM 1588 C C B ARG A 1 184 ? -14.008 0.687 8.994 0.52 14.70 259 ARG A C 1
ATOM 1589 O O A ARG A 1 184 ? -13.453 0.770 10.093 0.48 14.94 259 ARG A O 1
ATOM 1590 O O B ARG A 1 184 ? -13.428 0.758 10.083 0.52 15.57 259 ARG A O 1
ATOM 1605 N N . ILE A 1 185 ? -14.658 -0.405 8.585 1.00 14.44 260 ILE A N 1
ATOM 1606 C CA . ILE A 1 185 ? -14.593 -1.695 9.278 1.00 14.28 260 ILE A CA 1
ATOM 1607 C C . ILE A 1 185 ? -14.205 -2.744 8.239 1.00 13.78 260 ILE A C 1
ATOM 1608 O O . ILE A 1 185 ? -14.889 -2.882 7.218 1.00 14.65 260 ILE A O 1
ATOM 1613 N N . ASP A 1 186 ? -13.113 -3.469 8.492 1.00 14.00 261 ASP A N 1
ATOM 1614 C CA . ASP A 1 186 ? -12.589 -4.485 7.583 1.00 13.56 261 ASP A CA 1
ATOM 1615 C C . ASP A 1 186 ? -12.917 -5.894 8.070 1.00 13.26 261 ASP A C 1
ATOM 1616 O O . ASP A 1 186 ? -13.011 -6.141 9.273 1.00 14.58 261 ASP A O 1
ATOM 1621 N N . LEU A 1 187 ? -13.042 -6.829 7.118 1.00 13.33 262 LEU A N 1
ATOM 1622 C CA . LEU A 1 187 ? -13.004 -8.266 7.405 1.00 12.56 262 LEU A CA 1
ATOM 1623 C C . LEU A 1 187 ? -11.594 -8.745 7.059 1.00 13.01 262 LEU A C 1
ATOM 1624 O O . LEU A 1 187 ? -11.217 -8.751 5.881 1.00 15.13 262 LEU A O 1
ATOM 1629 N N . CYS A 1 188 ? -10.804 -9.098 8.080 1.00 14.08 263 CYS A N 1
ATOM 1630 C CA . CYS A 1 188 ? -9.383 -9.377 7.924 1.00 14.26 263 CYS A CA 1
ATOM 1631 C C . CYS A 1 188 ? -9.063 -10.848 8.165 1.00 13.88 263 CYS A C 1
ATOM 1632 O O . CYS A 1 188 ? -9.642 -11.497 9.039 1.00 15.08 263 CYS A O 1
ATOM 1635 N N . SER A 1 189 ? -8.080 -11.346 7.418 1.00 15.4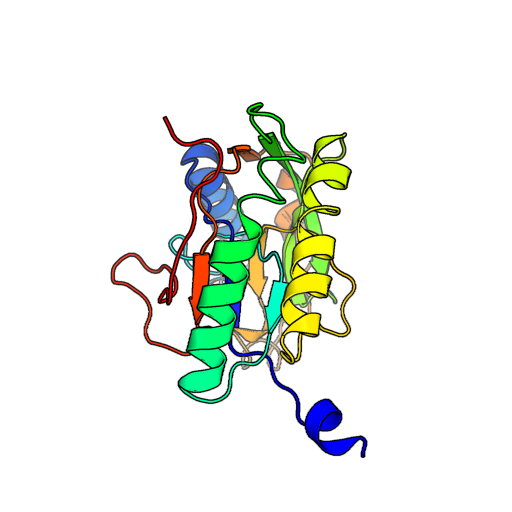5 264 SER A N 1
ATOM 1636 C CA . SER A 1 189 ? -7.521 -12.677 7.620 1.00 16.84 264 SER A CA 1
ATOM 1637 C C . SER A 1 189 ? -6.382 -12.627 8.633 1.00 17.43 264 SER A C 1
ATOM 1638 O O . SER A 1 189 ? -5.511 -11.749 8.564 1.00 18.27 264 SER A O 1
ATOM 1641 N N . MET A 1 190 ? -6.377 -13.582 9.566 1.00 19.07 265 MET A N 1
ATOM 1642 C CA . MET A 1 190 ? -5.272 -13.688 10.513 1.00 21.28 265 MET A CA 1
ATOM 1643 C C . MET A 1 190 ? -4.016 -14.282 9.886 1.00 23.61 265 MET A C 1
ATOM 1644 O O . MET A 1 190 ? -2.905 -13.881 10.250 1.00 26.03 265 MET A O 1
ATOM 1649 N N . LEU A 1 191 ? -4.159 -15.209 8.940 1.00 23.82 266 LEU A N 1
ATOM 1650 C CA . LEU A 1 191 ? -3.020 -15.992 8.467 1.00 25.33 266 LEU A CA 1
ATOM 1651 C C . LEU A 1 191 ? -2.431 -15.521 7.151 1.00 25.82 266 LEU A C 1
ATOM 1652 O O . LEU A 1 191 ? -1.250 -15.777 6.895 1.00 28.40 266 LEU A O 1
ATOM 1657 N N . LYS A 1 192 ? -3.225 -14.906 6.285 1.00 25.66 267 LYS A N 1
ATOM 1658 C CA . LYS A 1 192 ? -2.725 -14.579 4.962 1.00 25.85 267 LYS A CA 1
ATOM 1659 C C . LYS A 1 192 ? -1.621 -13.527 5.036 1.00 24.22 267 LYS A C 1
ATOM 1660 O O . LYS A 1 192 ? -1.499 -12.766 6.004 1.00 23.46 267 LYS A O 1
ATOM 1666 N N . LYS A 1 193 ? -0.799 -13.514 3.992 1.00 24.22 268 LYS A N 1
ATOM 1667 C CA . LYS A 1 193 ? 0.293 -12.561 3.893 1.00 24.06 268 LYS A CA 1
ATOM 1668 C C . LYS A 1 193 ? -0.240 -11.140 4.015 1.00 22.96 268 LYS A C 1
ATOM 1669 O O . LYS A 1 193 ? -1.244 -10.778 3.398 1.00 22.78 268 LYS A O 1
ATOM 1675 N N . LYS A 1 194 ? 0.442 -10.332 4.816 1.00 22.74 269 LYS A N 1
ATOM 1676 C CA . LYS A 1 194 ? -0.010 -8.978 5.072 1.00 23.68 269 LYS A CA 1
ATOM 1677 C C . LYS A 1 194 ? 0.245 -8.075 3.869 1.00 22.52 269 LYS A C 1
ATOM 1678 O O . LYS A 1 194 ? 1.028 -8.396 2.967 1.00 23.71 269 LYS A O 1
ATOM 1684 N N . GLN A 1 195 ? -0.463 -6.945 3.852 1.00 22.85 270 GLN A N 1
ATOM 1685 C CA . GLN A 1 195 ? -0.266 -5.923 2.836 1.00 24.82 270 GLN A CA 1
ATOM 1686 C C . GLN A 1 195 ? 1.112 -5.288 2.996 1.00 26.86 270 GLN A C 1
ATOM 1687 O O . GLN A 1 195 ? 1.778 -5.423 4.028 1.00 26.32 270 GLN A O 1
ATOM 1693 N N . SER A 1 196 ? 1.531 -4.567 1.952 1.00 30.48 271 SER A N 1
ATOM 1694 C CA . SER A 1 196 ? 2.859 -3.956 1.955 1.00 33.02 271 SER A CA 1
ATOM 1695 C C . SER A 1 196 ? 3.015 -2.923 3.066 1.00 34.00 271 SER A C 1
ATOM 1696 O O . SER A 1 196 ? 4.136 -2.678 3.525 1.00 35.26 271 SER A O 1
ATOM 1699 N N . ASN A 1 197 ? 1.916 -2.316 3.514 1.00 32.84 272 ASN A N 1
ATOM 1700 C CA . ASN A 1 197 ? 1.971 -1.338 4.596 1.00 31.94 272 ASN A CA 1
ATOM 1701 C C . ASN A 1 197 ? 1.936 -1.972 5.984 1.00 30.01 272 ASN A C 1
ATOM 1702 O O . ASN A 1 197 ? 1.954 -1.242 6.981 1.00 31.67 272 ASN A O 1
ATOM 1707 N N . GLY A 1 198 ? 1.894 -3.302 6.076 1.00 26.56 273 GLY A N 1
ATOM 1708 C CA . GLY A 1 198 ? 1.882 -3.982 7.352 1.00 24.33 273 GLY A CA 1
ATOM 1709 C C . GLY A 1 198 ? 0.504 -4.318 7.896 1.00 21.68 273 GLY A C 1
ATOM 1710 O O . GLY A 1 198 ? 0.407 -5.052 8.888 1.00 23.51 273 GLY A O 1
ATOM 1711 N N . TYR A 1 199 ? -0.567 -3.828 7.281 1.00 20.33 274 TYR A N 1
ATOM 1712 C CA . TYR A 1 199 ? -1.905 -4.180 7.737 1.00 17.97 274 TYR A CA 1
ATOM 1713 C C . TYR A 1 199 ? -2.305 -5.554 7.194 1.00 17.57 274 TYR A C 1
ATOM 1714 O O . TYR A 1 199 ? -1.729 -6.060 6.230 1.00 18.65 274 TYR A O 1
ATOM 1723 N N . TYR A 1 200 ? -3.315 -6.149 7.831 1.00 16.75 275 TYR A N 1
ATOM 1724 C CA . TYR A 1 200 ? -3.801 -7.480 7.474 1.00 16.87 275 TYR A CA 1
ATOM 1725 C C . TYR A 1 200 ? -4.379 -7.508 6.065 1.00 16.84 275 TYR A C 1
ATOM 1726 O O . TYR A 1 200 ? -4.903 -6.513 5.561 1.00 17.21 275 TYR A O 1
ATOM 1735 N N . HIS A 1 201 ? -4.304 -8.680 5.435 1.00 16.97 276 HIS A N 1
ATOM 1736 C CA . HIS A 1 201 ? -5.072 -8.908 4.221 1.00 16.80 276 HIS A CA 1
ATOM 1737 C C . HIS A 1 201 ? -6.564 -8.788 4.522 1.00 16.31 276 HIS A C 1
ATOM 1738 O O . HIS A 1 201 ? -7.062 -9.344 5.506 1.00 17.19 276 HIS A O 1
ATOM 1745 N N . CYS A 1 202 ? -7.281 -8.076 3.659 1.00 16.30 277 CYS A N 1
ATOM 1746 C CA . CYS A 1 202 ? -8.707 -7.836 3.823 1.00 16.78 277 CYS A CA 1
ATOM 1747 C C . CYS A 1 202 ? -9.509 -8.555 2.748 1.00 16.87 277 CYS A C 1
ATOM 1748 O O . CYS A 1 202 ? -9.173 -8.494 1.564 1.00 19.62 277 CYS A O 1
ATOM 1751 N N . GLU A 1 203 ? -10.605 -9.190 3.161 1.00 16.21 278 GLU A N 1
ATOM 1752 C CA . GLU A 1 203 ? -11.524 -9.823 2.221 1.00 16.88 278 GLU A CA 1
ATOM 1753 C C . GLU A 1 203 ? -12.572 -8.849 1.709 1.00 16.60 278 GLU A C 1
ATOM 1754 O O . GLU A 1 203 ? -13.017 -8.970 0.558 1.00 19.16 278 GLU A O 1
ATOM 1760 N N . SER A 1 204 ? -12.984 -7.903 2.544 1.00 16.62 279 SER A N 1
ATOM 1761 C CA A SER A 1 204 ? -13.973 -6.888 2.186 0.73 16.50 279 SER A CA 1
ATOM 1762 C CA B SER A 1 204 ? -13.975 -6.894 2.189 0.27 16.39 279 SER A CA 1
ATOM 1763 C C . SER A 1 204 ? -13.934 -5.821 3.271 1.00 15.61 279 SER A C 1
ATOM 1764 O O . SER A 1 204 ? -13.209 -5.946 4.263 1.00 16.31 279 SER A O 1
ATOM 1769 N N . SER A 1 205 ? -14.730 -4.773 3.073 1.00 15.81 280 SER A N 1
ATOM 1770 C CA A SER A 1 205 ? -14.716 -3.617 3.956 0.80 16.09 280 SER A CA 1
ATOM 1771 C CA B SER A 1 205 ? -14.756 -3.657 4.003 0.20 16.20 280 SER A CA 1
ATOM 1772 C C . SER A 1 205 ? -16.024 -2.856 3.765 1.00 16.87 280 SER A C 1
ATOM 1773 O O . SER A 1 205 ? -16.609 -2.890 2.678 1.00 19.07 280 SER A O 1
ATOM 1778 N N . ILE A 1 206 ? -16.468 -2.163 4.820 1.00 16.46 281 ILE A N 1
ATOM 1779 C CA . ILE A 1 206 ? -17.568 -1.203 4.748 1.00 17.07 281 ILE A CA 1
ATOM 1780 C C . ILE A 1 206 ? -17.097 0.113 5.354 1.00 16.95 281 ILE A C 1
ATOM 1781 O O . ILE A 1 206 ? -16.138 0.161 6.129 1.00 16.97 281 ILE A O 1
ATOM 1786 N N . VAL A 1 207 ? -17.790 1.191 4.995 1.00 17.96 282 VAL A N 1
ATOM 1787 C CA . VAL A 1 207 ? -17.572 2.497 5.606 1.00 19.07 282 VAL A CA 1
ATOM 1788 C C . VAL A 1 207 ? -18.888 3.002 6.172 1.00 19.84 282 VAL A C 1
ATOM 1789 O O . VAL A 1 207 ? -19.953 2.771 5.592 1.00 22.03 282 VAL A O 1
ATOM 1793 N N . ILE A 1 208 ? -18.803 3.690 7.308 1.00 19.55 283 ILE A N 1
ATOM 1794 C CA . ILE A 1 208 ? -19.950 4.206 8.050 1.00 21.33 283 ILE A CA 1
ATOM 1795 C C . ILE A 1 208 ? -19.973 5.723 7.890 1.00 21.84 283 ILE A C 1
ATOM 1796 O O . ILE A 1 208 ? -18.937 6.380 8.052 1.00 22.31 283 ILE A O 1
ATOM 1801 N N . GLY A 1 209 ? -21.146 6.280 7.595 1.00 25.91 284 GLY A N 1
ATOM 1802 C CA . GLY A 1 209 ? -21.317 7.731 7.549 1.00 29.95 284 GLY A CA 1
ATOM 1803 C C . GLY A 1 209 ? -20.430 8.461 6.562 1.00 32.84 284 GLY A C 1
ATOM 1804 O O . GLY A 1 209 ? -19.984 9.582 6.845 1.00 33.65 284 GLY A O 1
ATOM 1805 N N . GLU A 1 210 ? -20.188 7.868 5.397 1.00 37.77 285 GLU A N 1
ATOM 1806 C CA . GLU A 1 210 ? -19.247 8.433 4.438 1.00 42.92 285 GLU A CA 1
ATOM 1807 C C . GLU A 1 210 ? -19.808 9.689 3.774 1.00 45.03 285 GLU A C 1
ATOM 1808 O O . GLU A 1 210 ? -21.017 9.827 3.564 1.00 43.80 285 GLU A O 1
ATOM 1814 N N . LYS A 1 211 ? -18.909 10.613 3.440 1.00 47.20 286 LYS A N 1
ATOM 1815 C CA . LYS A 1 211 ? -19.290 11.869 2.792 1.00 49.69 286 LYS A CA 1
ATOM 1816 C C . LYS A 1 211 ? -18.248 12.332 1.775 1.00 49.56 286 LYS A C 1
ATOM 1817 O O . LYS A 1 211 ? -17.338 11.587 1.409 1.00 49.08 286 LYS A O 1
#

Foldseek 3Di:
DCPCVVPDDFFKFKKAADDPVLLLVLLVVLLVLLCVVPVLQVLFFADSLAWIWTLWTFHQPDPVSLVLLQVLQVVLQVVLCVLQVLDWLKWWWAFWDDDVLFWIWIATDDDPSQVSSVVSSVVSVVSSVVSVIGIDDPDDDGITTTTGGCVSVVVVCVPPDVGHDVVSNVVRGGPTSGMDTAFKMFIFGRPDDQDPSNYGDTPDMGTHSDD

Radius of gyration: 17.63 Å; Cα contacts (8 Å, |Δi|>4): 387; chains: 1; bounding box: 45×45×36 Å

B-factor: mean 26.49, std 13.34, range [12.56, 158.85]

Solvent-accessible surface area: 11937 Å² total; per-residue (Å²): 256,151,125,112,156,140,76,48,131,26,31,13,8,0,0,3,22,14,93,44,146,108,0,36,121,12,0,77,105,0,13,91,34,0,51,155,106,31,144,116,2,48,134,0,22,16,70,68,22,9,6,29,2,32,2,10,17,0,13,3,108,88,139,88,47,20,68,45,0,38,62,1,0,96,88,1,54,76,98,2,48,129,71,25,135,62,135,99,10,45,0,31,3,46,15,22,15,35,36,66,45,46,22,0,0,0,65,13,18,152,42,133,26,29,100,29,1,51,89,3,6,124,33,0,52,118,22,0,94,124,73,60,10,22,19,16,99,124,99,94,90,79,14,27,0,22,0,0,75,0,84,83,1,77,164,10,78,155,72,63,15,140,132,2,73,71,96,24,16,101,206,35,86,77,86,172,2,11,94,10,77,7,103,99,0,6,0,0,3,66,157,94,188,96,81,132,105,22,21,27,67,39,43,28,37,10,29,9,37,81,236

GO terms:
  GO:0051018 protein kinase A binding (F, IDA)
  GO:0005829 cytosol (C, IDA)
  GO:0032991 protein-containing complex (C, IDA)
  GO:0005737 cytoplasm (C, EXP)
  GO:0051018 protein kinase A binding (F, IPI)
  GO:0005515 protein binding (F, IPI)

Nearest PDB structures (foldseek):
  5jj2-assembly1_A  TM=1.005E+00  e=5.632E-41  Homo sapiens
  3j4r-assembly1_A  TM=9.737E-01  e=2.493E-32  Homo sapiens
  2vfy-assembly1_A  TM=9.732E-01  e=3.324E-32  Homo sapiens
  6hiv-assembly1_DQ  TM=7.987E-01  e=3.075E-13  Trypanosoma brucei brucei
  7aor-assembly1_ar  TM=7.631E-01  e=1.830E-12  Trypanosoma cruzi strain CL Brener